Protein AF-A0A7C4MT94-F1 (afdb_monomer)

Radius of gyration: 22.85 Å; Cα contacts (8 Å, |Δi|>4): 637; chains: 1; bounding box: 61×36×66 Å

Structure (mmCIF, N/CA/C/O backbone):
data_AF-A0A7C4MT94-F1
#
_entry.id   AF-A0A7C4MT94-F1
#
loop_
_atom_site.group_PDB
_atom_site.id
_atom_site.type_symbol
_atom_site.label_atom_id
_atom_site.label_alt_id
_atom_site.label_comp_id
_atom_site.label_asym_id
_atom_site.label_entity_id
_atom_site.label_seq_id
_atom_site.pdbx_PDB_ins_code
_atom_site.Cartn_x
_atom_site.Cartn_y
_atom_site.Cartn_z
_atom_site.occupancy
_atom_site.B_iso_or_equiv
_atom_site.auth_seq_id
_atom_site.auth_comp_id
_atom_site.auth_asym_id
_atom_site.auth_atom_id
_atom_site.pdbx_PDB_model_num
ATOM 1 N N . LYS A 1 1 ? -36.030 16.608 17.932 1.00 59.50 1 LYS A N 1
ATOM 2 C CA . LYS A 1 1 ? -35.593 15.644 18.973 1.00 59.50 1 LYS A CA 1
ATOM 3 C C . LYS A 1 1 ? -34.064 15.604 18.933 1.00 59.50 1 LYS A C 1
ATOM 5 O O . LYS A 1 1 ? -33.540 15.535 17.828 1.00 59.50 1 LYS A O 1
ATOM 10 N N . GLY A 1 2 ? -33.365 15.777 20.059 1.00 71.31 2 GLY A N 1
ATOM 11 C CA . GLY A 1 2 ? -31.894 15.691 20.096 1.00 71.31 2 GLY A CA 1
ATOM 12 C C . GLY A 1 2 ? -31.413 14.250 19.897 1.00 71.31 2 GLY A C 1
ATOM 13 O O . GLY A 1 2 ? -32.206 13.328 20.085 1.00 71.31 2 GLY A O 1
ATOM 14 N N . ARG A 1 3 ? -30.151 14.053 19.494 1.00 80.62 3 ARG A N 1
ATOM 15 C CA . ARG A 1 3 ? -29.555 12.708 19.437 1.00 80.62 3 ARG A CA 1
ATOM 16 C C . ARG A 1 3 ? -29.404 12.143 20.850 1.00 80.62 3 ARG A C 1
ATOM 18 O O . ARG A 1 3 ? -29.025 12.875 21.761 1.00 80.62 3 ARG A O 1
ATOM 25 N N . GLU A 1 4 ? -29.705 10.859 21.012 1.00 88.19 4 GLU A N 1
ATOM 26 C CA . GLU A 1 4 ? -29.594 10.149 22.297 1.00 88.19 4 GLU A CA 1
ATOM 27 C C . GLU A 1 4 ? -28.150 9.728 22.606 1.00 88.19 4 GLU A C 1
ATOM 29 O O . GLU A 1 4 ? -27.786 9.529 23.768 1.00 88.19 4 GLU A O 1
ATOM 34 N N . ASP A 1 5 ? -27.317 9.663 21.569 1.00 93.06 5 ASP A N 1
ATOM 35 C CA . ASP A 1 5 ? -25.905 9.333 21.644 1.00 93.06 5 ASP A CA 1
ATOM 36 C C . ASP A 1 5 ? -25.054 10.214 20.709 1.00 93.06 5 ASP A C 1
ATOM 38 O O . ASP A 1 5 ? -25.553 10.908 19.813 1.00 93.06 5 ASP A O 1
ATOM 42 N N . LEU A 1 6 ? -23.749 10.239 20.972 1.00 93.44 6 LEU A N 1
ATOM 43 C CA . LEU A 1 6 ? -22.774 11.031 20.232 1.00 93.44 6 LEU A CA 1
ATOM 44 C C . LEU A 1 6 ? -21.472 10.248 20.065 1.00 93.44 6 LEU A C 1
ATOM 46 O O . LEU A 1 6 ? -20.876 9.831 21.056 1.00 93.44 6 LEU A O 1
ATOM 50 N N . ILE A 1 7 ? -21.004 10.125 18.823 1.00 94.62 7 ILE A N 1
ATOM 51 C CA . ILE A 1 7 ? -19.663 9.623 18.502 1.00 94.62 7 ILE A CA 1
ATOM 52 C C . ILE A 1 7 ? -18.662 10.781 18.533 1.00 94.62 7 ILE A C 1
ATOM 54 O O . ILE A 1 7 ? -18.916 11.841 17.958 1.00 94.62 7 ILE A O 1
ATOM 58 N N . LEU A 1 8 ? -17.518 10.560 19.172 1.00 93.50 8 LEU A N 1
ATOM 59 C CA . LEU A 1 8 ? -16.376 11.468 19.222 1.00 93.50 8 LEU A CA 1
ATOM 60 C C . LEU A 1 8 ? -15.114 10.721 18.780 1.00 93.50 8 LEU A C 1
ATOM 62 O O . LEU A 1 8 ? -15.073 9.491 18.810 1.00 93.50 8 LEU A O 1
ATOM 66 N N . HIS A 1 9 ? -14.068 11.455 18.410 1.00 92.44 9 HIS A N 1
ATOM 67 C CA . HIS A 1 9 ? -12.745 10.872 18.215 1.00 92.44 9 HIS A CA 1
ATOM 68 C C . HIS A 1 9 ? -11.641 11.820 18.693 1.00 92.44 9 HIS A C 1
ATOM 70 O O . HIS A 1 9 ? -11.812 13.041 18.687 1.00 92.44 9 HIS A O 1
ATOM 76 N N . SER A 1 10 ? -10.505 11.258 19.108 1.00 90.50 10 SER A N 1
ATOM 77 C CA . SER A 1 10 ? -9.298 12.026 19.429 1.00 90.50 10 SER A CA 1
ATOM 78 C C . SER A 1 10 ? -8.565 12.488 18.159 1.00 90.50 10 SER A C 1
ATOM 80 O O . SER A 1 10 ? -8.934 12.124 17.036 1.00 90.50 10 SER A O 1
ATOM 82 N N . ALA A 1 11 ? -7.493 13.269 18.329 1.00 86.00 11 ALA A N 1
ATOM 83 C CA . ALA A 1 11 ? -6.576 13.616 17.240 1.00 86.00 11 ALA A CA 1
ATOM 84 C C . ALA A 1 11 ? -5.872 12.379 16.644 1.00 86.00 11 ALA A C 1
ATOM 86 O O . ALA A 1 11 ? -5.613 12.342 15.445 1.00 86.00 11 ALA A O 1
ATOM 87 N N . ASP A 1 12 ? -5.647 11.346 17.461 1.00 88.00 12 ASP A N 1
ATOM 88 C CA . ASP A 1 12 ? -5.097 10.052 17.034 1.00 88.00 12 ASP A CA 1
ATOM 89 C C . ASP A 1 12 ? -6.163 9.131 16.418 1.00 88.00 12 ASP A C 1
ATOM 91 O O . ASP A 1 12 ? -5.883 7.980 16.090 1.00 88.00 12 ASP A O 1
ATOM 95 N N . GLY A 1 13 ? -7.403 9.612 16.278 1.00 88.81 13 GLY A N 1
ATOM 96 C CA . GLY A 1 13 ? -8.519 8.861 15.711 1.00 88.81 13 GLY A CA 1
ATOM 97 C C . GLY A 1 13 ? -9.095 7.781 16.630 1.00 88.81 13 GLY A C 1
ATOM 98 O O . GLY A 1 13 ? -9.861 6.945 16.160 1.00 88.81 13 GLY A O 1
ATOM 99 N N . THR A 1 14 ? -8.772 7.800 17.926 1.00 92.12 14 THR A N 1
ATOM 100 C CA . THR A 1 14 ? -9.392 6.909 18.917 1.00 92.12 14 THR A CA 1
ATOM 101 C C . THR A 1 14 ? -10.854 7.285 19.103 1.00 92.12 14 THR A C 1
ATOM 103 O O . THR A 1 14 ? -11.143 8.419 19.490 1.00 92.12 14 THR A O 1
ATOM 106 N N . PHE A 1 15 ? -11.773 6.349 18.864 1.00 94.62 15 PHE A N 1
ATOM 107 C CA . PHE A 1 15 ? -13.204 6.599 19.014 1.00 94.62 15 PHE A CA 1
ATOM 108 C C . PHE A 1 15 ? -13.658 6.609 20.477 1.00 94.62 15 PHE A C 1
ATOM 110 O O . PHE A 1 15 ? -13.145 5.888 21.336 1.00 94.62 15 PHE A O 1
ATOM 117 N N . ALA A 1 16 ? -14.680 7.418 20.733 1.00 95.69 16 ALA A N 1
ATOM 118 C CA . ALA A 1 16 ? -15.450 7.419 21.961 1.00 95.69 16 ALA A CA 1
ATOM 119 C C . ALA A 1 16 ? -16.942 7.567 21.645 1.00 95.69 16 ALA A C 1
ATOM 121 O O . ALA A 1 16 ? -17.321 8.141 20.622 1.00 95.69 16 ALA A O 1
ATOM 122 N N . ILE A 1 17 ? -17.792 7.084 22.542 1.00 97.06 17 ILE A N 1
ATOM 123 C CA . ILE A 1 17 ? -19.242 7.235 22.454 1.00 97.06 17 ILE A CA 1
ATOM 124 C C . ILE A 1 17 ? -19.795 7.766 23.768 1.00 97.06 17 ILE A C 1
ATOM 126 O O . ILE A 1 17 ? -19.402 7.334 24.853 1.00 97.06 17 ILE A O 1
ATOM 130 N N . ARG A 1 18 ? -20.726 8.711 23.665 1.00 96.12 18 ARG A N 1
ATOM 131 C CA . ARG A 1 18 ? -21.499 9.226 24.790 1.00 96.12 18 ARG A CA 1
ATOM 132 C C . ARG A 1 18 ? -22.953 8.806 24.648 1.00 96.12 18 ARG A C 1
ATOM 134 O O . ARG A 1 18 ? -23.524 9.007 23.583 1.00 96.12 18 ARG A O 1
ATOM 141 N N . LYS A 1 19 ? -23.557 8.310 25.729 1.00 96.25 19 LYS A N 1
ATOM 142 C CA . LYS A 1 19 ? -25.000 8.049 25.842 1.00 96.25 19 LYS A CA 1
ATOM 143 C C . LYS A 1 19 ? -25.446 8.348 27.272 1.00 96.25 19 LYS A C 1
ATOM 145 O O . LYS A 1 19 ? -24.926 7.775 28.227 1.00 96.25 19 LYS A O 1
ATOM 150 N N . GLY A 1 20 ? -26.387 9.277 27.432 1.00 94.19 20 GLY A N 1
ATOM 151 C CA . GLY A 1 20 ? -26.787 9.756 28.759 1.00 94.19 20 GLY A CA 1
ATOM 152 C C . GLY A 1 20 ? -25.601 10.354 29.547 1.00 94.19 20 GLY A C 1
ATOM 153 O O . GLY A 1 20 ? -24.887 11.208 28.999 1.00 94.19 20 GLY A O 1
ATOM 154 N N . PRO A 1 21 ? -25.380 9.952 30.818 1.00 96.38 21 PRO A N 1
ATOM 155 C CA . PRO A 1 21 ? -24.275 10.459 31.629 1.00 96.38 21 PRO A CA 1
ATOM 156 C C . PRO A 1 21 ? -22.934 9.783 31.314 1.00 96.38 21 PRO A C 1
ATOM 158 O O . PRO A 1 21 ? -21.906 10.232 31.810 1.00 96.38 21 PRO A O 1
ATOM 161 N N . TRP A 1 22 ? -22.922 8.727 30.503 1.00 98.06 22 TRP A N 1
ATOM 162 C CA . TRP A 1 22 ? -21.741 7.905 30.280 1.00 98.06 22 TRP A CA 1
ATOM 163 C C . TRP A 1 22 ? -20.973 8.326 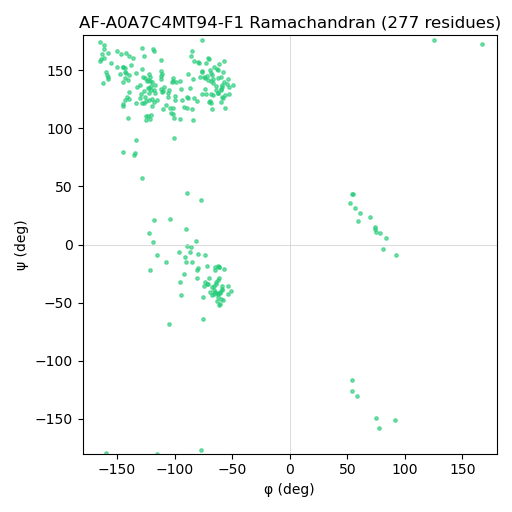29.036 1.00 98.06 22 TRP A C 1
ATOM 165 O O . TRP A 1 22 ? -21.570 8.616 27.995 1.00 98.06 22 TRP A O 1
ATOM 175 N N . LYS A 1 23 ? -19.644 8.295 29.134 1.00 97.56 23 LYS A N 1
ATOM 176 C CA . LYS A 1 23 ? -18.721 8.375 28.003 1.00 97.56 23 LYS A CA 1
ATOM 177 C C . LYS A 1 23 ? -17.765 7.197 28.067 1.00 97.56 23 LYS A C 1
ATOM 179 O O . LYS A 1 23 ? -17.041 7.048 29.047 1.00 97.56 23 LYS A O 1
ATOM 184 N N . TRP A 1 24 ? -17.745 6.400 27.010 1.00 97.88 24 TRP A N 1
ATOM 185 C CA . TRP A 1 24 ? -16.794 5.311 26.846 1.00 97.88 24 TRP A CA 1
ATOM 186 C C . TRP A 1 24 ? -15.796 5.647 25.745 1.00 97.88 24 TRP A C 1
ATOM 188 O O . TRP A 1 24 ? -16.189 6.080 24.663 1.00 97.88 24 TRP A O 1
ATOM 198 N N . ILE A 1 25 ? -14.513 5.459 26.033 1.00 96.25 25 ILE A N 1
ATOM 199 C CA . ILE A 1 25 ? -13.401 5.586 25.091 1.00 96.25 25 ILE A CA 1
ATOM 200 C C . ILE A 1 25 ? -12.939 4.171 24.761 1.00 96.25 25 ILE A C 1
ATOM 202 O O . ILE A 1 25 ? -12.640 3.398 25.667 1.00 96.25 25 ILE A O 1
ATOM 206 N N . GLU A 1 26 ? -12.860 3.837 23.476 1.00 95.31 26 GLU A N 1
ATOM 207 C CA . GLU A 1 26 ? -12.477 2.494 23.028 1.00 95.31 26 GLU A CA 1
ATOM 208 C C . GLU A 1 26 ? -10.992 2.198 23.275 1.00 95.31 26 GLU A C 1
ATOM 210 O O . GLU A 1 26 ? -10.614 1.063 23.557 1.00 95.31 26 GLU A O 1
ATOM 215 N N . GLY A 1 27 ? -10.139 3.221 23.173 1.00 92.38 27 GLY A N 1
ATOM 216 C CA . GLY A 1 27 ? -8.698 3.087 23.385 1.00 92.38 27 GLY A CA 1
ATOM 217 C C . GLY A 1 27 ? -7.929 2.485 22.210 1.00 92.38 27 GLY A C 1
ATOM 218 O O . GLY A 1 27 ? -6.749 2.182 22.352 1.00 92.38 27 GLY A O 1
ATOM 219 N N . VAL A 1 28 ? -8.559 2.317 21.047 1.00 89.38 28 VAL A N 1
ATOM 220 C CA . VAL A 1 28 ? -7.889 1.853 19.827 1.00 89.38 28 VAL A CA 1
ATOM 221 C C . VAL A 1 28 ? -7.591 3.063 18.934 1.00 89.38 28 VAL A C 1
ATOM 223 O O . VAL A 1 28 ? -8.533 3.645 18.395 1.00 89.38 28 VAL A O 1
ATOM 226 N N . PRO A 1 29 ? -6.320 3.481 18.779 1.00 87.75 29 PRO A N 1
ATOM 227 C CA . PRO A 1 29 ? -5.980 4.581 17.882 1.00 87.75 29 PRO A CA 1
ATOM 228 C C . PRO A 1 29 ? -6.131 4.190 16.416 1.00 87.75 29 PRO A C 1
ATOM 230 O O . PRO A 1 29 ? -6.072 3.009 16.063 1.00 87.75 29 PRO A O 1
ATOM 233 N N . ALA A 1 30 ? -6.238 5.197 15.550 1.00 82.56 30 ALA A N 1
ATOM 234 C CA . ALA A 1 30 ? -6.254 4.986 14.116 1.00 82.56 30 ALA A CA 1
ATOM 235 C C . ALA A 1 30 ? -4.954 4.347 13.613 1.00 82.56 30 ALA A C 1
ATOM 237 O O . ALA A 1 30 ? -3.858 4.471 14.174 1.00 82.56 30 ALA A O 1
ATOM 238 N N . ASP A 1 31 ? -5.083 3.676 12.480 1.00 71.56 31 ASP A N 1
ATOM 239 C CA . ASP A 1 31 ? -3.947 3.137 11.762 1.00 71.56 31 ASP A CA 1
ATOM 240 C C . ASP A 1 31 ? -3.047 4.249 11.212 1.00 71.56 31 ASP A C 1
ATOM 242 O O . ASP A 1 31 ? -3.514 5.281 10.735 1.00 71.56 31 ASP A O 1
ATOM 246 N N . GLY A 1 32 ? -1.733 4.021 11.242 1.00 69.12 32 GLY A N 1
ATOM 247 C CA . GLY A 1 32 ? -0.754 4.963 10.694 1.00 69.12 32 GLY A CA 1
ATOM 248 C C . GLY A 1 32 ? -0.343 6.109 11.623 1.00 69.12 32 GLY A C 1
ATOM 249 O O . GLY A 1 32 ? 0.446 6.951 11.193 1.00 69.12 32 GLY A O 1
ATOM 250 N N . ILE A 1 33 ? -0.792 6.136 12.886 1.00 79.50 33 ILE A N 1
ATOM 251 C CA . ILE A 1 33 ? -0.194 7.034 13.887 1.00 79.50 33 ILE A CA 1
ATOM 252 C C . ILE A 1 33 ? 1.301 6.730 14.064 1.00 79.50 33 ILE A C 1
ATOM 254 O O . ILE A 1 33 ? 1.736 5.575 13.991 1.00 79.50 33 ILE A O 1
ATOM 258 N N . SER A 1 34 ? 2.105 7.769 14.298 1.00 74.19 34 SER A N 1
ATOM 259 C CA . SER A 1 34 ? 3.552 7.610 14.462 1.00 74.19 34 SER A CA 1
ATOM 260 C C . SER A 1 34 ? 3.889 6.803 15.723 1.00 74.19 34 SER A C 1
ATOM 262 O O . SER A 1 34 ? 3.151 6.820 16.710 1.00 74.19 34 SER A O 1
ATOM 264 N N . ALA A 1 35 ? 5.037 6.119 15.727 1.00 75.62 35 ALA A N 1
ATOM 265 C CA . ALA A 1 35 ? 5.502 5.388 16.910 1.00 75.62 35 ALA A CA 1
ATOM 266 C C . ALA A 1 35 ? 5.680 6.315 18.130 1.00 75.62 35 ALA A C 1
ATOM 268 O O . ALA A 1 35 ? 5.365 5.930 19.256 1.00 75.62 35 ALA A O 1
ATOM 269 N N . ALA A 1 36 ? 6.124 7.556 17.896 1.00 78.88 36 ALA A N 1
ATOM 270 C CA . ALA A 1 36 ? 6.246 8.577 18.931 1.00 78.88 36 ALA A CA 1
ATOM 271 C C . ALA A 1 36 ? 4.882 8.940 19.538 1.00 78.88 36 ALA A C 1
ATOM 273 O O . ALA A 1 36 ? 4.749 8.898 20.759 1.00 78.88 36 ALA A O 1
ATOM 274 N N . ALA A 1 37 ? 3.866 9.201 18.703 1.00 80.94 37 ALA A N 1
ATOM 275 C CA . ALA A 1 37 ? 2.504 9.497 19.158 1.00 80.94 37 ALA A CA 1
ATOM 276 C C . ALA A 1 37 ? 1.888 8.310 19.916 1.00 80.94 37 ALA A C 1
ATOM 278 O O . ALA A 1 37 ? 1.325 8.464 20.999 1.00 80.94 37 ALA A O 1
ATOM 279 N N . ARG A 1 38 ? 2.081 7.087 19.402 1.00 82.50 38 ARG A N 1
ATOM 280 C CA . ARG A 1 38 ? 1.597 5.862 20.055 1.00 82.50 38 ARG A CA 1
ATOM 281 C C . ARG A 1 38 ? 2.168 5.698 21.466 1.00 82.50 38 ARG A C 1
ATOM 283 O O . ARG A 1 38 ? 1.452 5.268 22.369 1.00 82.50 38 ARG A O 1
ATOM 290 N N . LYS A 1 39 ? 3.443 6.060 21.652 1.00 83.75 39 LYS A N 1
ATOM 291 C CA . LYS A 1 39 ? 4.134 6.016 22.944 1.00 83.75 39 LYS A CA 1
ATOM 292 C C . LYS A 1 39 ? 3.713 7.160 23.871 1.00 83.75 39 LYS A C 1
ATOM 294 O O . LYS A 1 39 ? 3.462 6.897 25.045 1.00 83.75 39 LYS A O 1
ATOM 299 N N . SER A 1 40 ? 3.631 8.398 23.372 1.00 86.56 40 SER A N 1
ATOM 300 C CA . SER A 1 40 ? 3.281 9.573 24.186 1.00 86.56 40 SER A CA 1
ATOM 301 C C . SER A 1 40 ? 1.849 9.514 24.708 1.00 86.56 40 SER A C 1
ATOM 303 O O . SER A 1 40 ? 1.597 9.910 25.843 1.00 86.56 40 SER A O 1
ATOM 305 N N . HIS A 1 41 ? 0.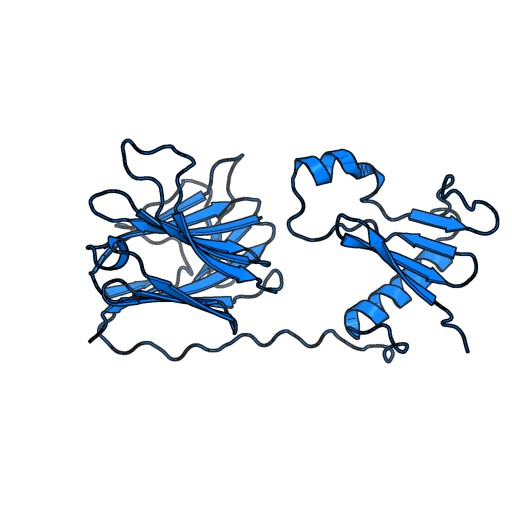921 8.977 23.915 1.00 84.38 41 HIS A N 1
ATOM 306 C CA . HIS A 1 41 ? -0.496 8.878 24.270 1.00 84.38 41 HIS A CA 1
ATOM 307 C C . HIS A 1 41 ? -0.907 7.459 24.687 1.00 84.38 41 HIS A C 1
ATOM 309 O O . HIS A 1 41 ? -2.084 7.119 24.665 1.00 84.38 41 HIS A O 1
ATOM 315 N N . SER A 1 42 ? 0.042 6.621 25.118 1.00 82.56 42 SER A N 1
ATOM 316 C CA . SER A 1 42 ? -0.219 5.228 25.521 1.00 82.56 42 SER A CA 1
ATOM 317 C C . SER A 1 42 ? -1.313 5.096 26.587 1.00 82.56 42 SER A C 1
ATOM 319 O O . SER A 1 42 ? -2.138 4.191 26.514 1.00 82.56 42 SER A O 1
ATOM 321 N N . ASN A 1 43 ? -1.391 6.046 27.524 1.00 82.00 43 ASN A N 1
ATOM 322 C CA . ASN A 1 43 ? -2.443 6.095 28.542 1.00 82.00 43 ASN A CA 1
ATOM 323 C C . ASN A 1 43 ? -3.852 6.338 27.976 1.00 82.00 43 ASN A C 1
ATOM 325 O O . ASN A 1 43 ? -4.830 6.007 28.636 1.00 82.00 43 ASN A O 1
ATOM 329 N N . GLN A 1 44 ? -3.959 6.908 26.776 1.00 78.81 44 GLN A N 1
ATOM 330 C CA . GLN A 1 44 ? -5.222 7.123 26.065 1.00 78.81 44 GLN A CA 1
ATOM 331 C C . GLN A 1 44 ? -5.575 5.933 25.159 1.00 78.81 44 GLN A C 1
ATOM 333 O O . GLN A 1 44 ? -6.722 5.794 24.740 1.00 78.81 44 GLN A O 1
ATOM 338 N N . HIS A 1 45 ? -4.614 5.044 24.887 1.00 88.06 45 HIS A N 1
ATOM 339 C CA . HIS A 1 45 ? -4.780 3.843 24.067 1.00 88.06 45 HIS A CA 1
ATOM 340 C C . HIS A 1 45 ? -5.216 2.624 24.895 1.00 88.06 45 HIS A C 1
ATOM 342 O O . HIS A 1 45 ? -4.673 1.527 24.756 1.00 88.06 45 HIS A O 1
ATOM 348 N N . ARG A 1 46 ? -6.184 2.829 25.793 1.00 91.38 46 ARG A N 1
ATOM 349 C CA . ARG A 1 46 ? -6.845 1.766 26.558 1.00 91.38 46 ARG A CA 1
ATOM 350 C C . ARG A 1 46 ? -8.334 2.082 26.749 1.00 91.38 46 ARG A C 1
ATOM 352 O O . ARG A 1 46 ? -8.671 3.270 26.827 1.00 91.38 46 ARG A O 1
ATOM 359 N N . PRO A 1 47 ? -9.206 1.061 26.826 1.00 94.00 47 PRO A N 1
ATOM 360 C CA . PRO A 1 47 ? -10.623 1.268 27.094 1.00 94.00 47 PRO A CA 1
ATOM 361 C C . PRO A 1 47 ? -10.835 1.967 28.438 1.00 94.00 47 PRO A C 1
ATOM 363 O O . PRO A 1 47 ? -10.226 1.557 29.422 1.00 94.00 47 PRO A O 1
ATOM 366 N N . GLN A 1 48 ? -11.673 3.006 28.477 1.00 96.06 48 GLN A N 1
ATOM 367 C CA . GLN A 1 48 ? -11.950 3.810 29.681 1.00 96.06 48 GLN A CA 1
ATOM 368 C C . GLN A 1 48 ? -13.426 4.216 29.716 1.00 96.06 48 GLN A C 1
ATOM 370 O O . GLN A 1 48 ? -14.006 4.513 28.668 1.00 96.06 48 GLN A O 1
ATOM 375 N N . LEU A 1 49 ? -14.040 4.251 30.900 1.00 97.88 49 LEU A N 1
ATOM 376 C CA . LEU A 1 49 ? -15.433 4.669 31.090 1.00 97.88 49 LEU A CA 1
ATOM 377 C C . LEU A 1 49 ? -15.524 5.778 32.140 1.00 97.88 49 LEU A C 1
ATOM 379 O O . LEU A 1 49 ? -15.010 5.625 33.242 1.00 97.88 49 LEU A O 1
ATOM 383 N N . TYR A 1 50 ? -16.250 6.852 31.825 1.00 97.88 50 TYR A N 1
ATOM 384 C CA . TYR A 1 50 ? -16.467 7.988 32.723 1.00 97.88 50 TYR A CA 1
ATOM 385 C C . TYR A 1 50 ? -17.952 8.317 32.877 1.00 97.88 50 TYR A C 1
ATOM 387 O O . TYR A 1 50 ? -18.719 8.263 31.908 1.00 97.88 50 TYR A O 1
ATOM 395 N N . HIS A 1 51 ? -18.345 8.730 34.084 1.00 97.94 51 HIS A N 1
ATOM 396 C CA . HIS A 1 51 ? -19.682 9.245 34.379 1.00 97.94 51 HIS A CA 1
ATOM 397 C C . HIS A 1 51 ? -19.668 10.781 34.428 1.00 97.94 51 HIS A C 1
ATOM 399 O O . HIS A 1 51 ? -19.470 11.387 35.480 1.00 97.94 51 HIS A O 1
ATOM 405 N N . LEU A 1 52 ? -19.944 11.430 33.300 1.00 96.25 52 LEU A N 1
ATOM 406 C CA . LEU A 1 52 ? -19.761 12.870 33.079 1.00 96.25 52 LEU A CA 1
ATOM 407 C C . LEU A 1 52 ? -20.600 13.790 33.979 1.00 96.25 52 LEU A C 1
ATOM 409 O O . LEU A 1 52 ? -20.299 14.972 34.086 1.00 96.25 52 LEU A O 1
ATOM 413 N N . GLN A 1 53 ? -21.665 13.291 34.610 1.00 95.06 53 GLN A N 1
ATOM 414 C CA . GLN A 1 53 ? -22.435 14.088 35.577 1.00 95.06 53 GLN A CA 1
ATOM 415 C C . GLN A 1 53 ? -21.776 14.126 36.966 1.00 95.06 53 GLN A C 1
ATOM 417 O O . GLN A 1 53 ? -21.965 15.088 37.702 1.00 95.06 53 GLN A O 1
ATOM 422 N N . GLN A 1 54 ? -21.025 13.081 37.325 1.00 95.38 54 GLN A N 1
ATOM 423 C CA . GLN A 1 54 ? -20.315 12.983 38.608 1.00 95.38 54 GLN A CA 1
ATOM 424 C C . GLN A 1 54 ? -18.862 13.444 38.463 1.00 95.38 54 GLN A C 1
ATOM 426 O O . GLN A 1 54 ? -18.300 14.025 39.384 1.00 95.38 54 GLN A O 1
ATOM 431 N N . ASP A 1 55 ? -18.285 13.217 37.285 1.00 96.12 55 ASP A N 1
ATOM 432 C CA . ASP A 1 55 ? -16.915 13.551 36.928 1.00 96.12 55 ASP A CA 1
ATOM 433 C C . ASP A 1 55 ? -16.873 14.190 35.526 1.00 96.12 55 ASP A C 1
ATOM 435 O O . ASP A 1 55 ? -16.522 13.534 34.540 1.00 96.12 55 ASP A O 1
ATOM 439 N N . PRO A 1 56 ? -17.255 15.479 35.398 1.00 94.44 56 PRO A N 1
ATOM 440 C CA . PRO A 1 56 ? -17.192 16.194 34.122 1.00 94.44 56 PRO A CA 1
ATOM 441 C C . PRO A 1 56 ? -15.773 16.306 33.547 1.00 94.44 56 PRO A C 1
ATOM 443 O O . PRO A 1 56 ? -15.624 16.592 32.362 1.00 94.44 56 PRO A O 1
ATOM 446 N N . GLY A 1 57 ? -14.747 16.131 34.389 1.00 94.94 57 GLY A N 1
ATOM 447 C CA . GLY A 1 57 ? -13.336 16.237 34.021 1.00 94.94 57 GLY A CA 1
ATOM 448 C C . GLY A 1 57 ? -12.698 14.934 33.537 1.00 94.94 57 GLY A C 1
ATOM 449 O O . GLY A 1 57 ? -11.519 14.969 33.198 1.00 94.94 57 GLY A O 1
ATOM 450 N N . GLU A 1 58 ? -13.435 13.817 33.498 1.00 95.25 58 GLU A N 1
ATOM 451 C CA . GLU A 1 58 ? -12.925 12.508 33.048 1.00 95.25 58 GLU A CA 1
ATOM 452 C C . GLU A 1 58 ? -11.661 12.069 33.822 1.00 95.25 58 GLU A C 1
ATOM 454 O O . GLU A 1 58 ? -10.670 11.604 33.260 1.00 95.25 58 GLU A O 1
ATOM 459 N N . THR A 1 59 ? -11.679 12.258 35.142 1.00 94.69 59 THR A N 1
ATOM 460 C CA . THR A 1 59 ? -10.553 11.999 36.048 1.00 94.69 59 THR A CA 1
ATOM 461 C C . THR A 1 59 ? -10.545 10.589 36.639 1.00 94.69 59 THR A C 1
ATOM 463 O O . THR A 1 59 ? -9.473 10.084 36.981 1.00 94.69 59 THR A O 1
ATOM 466 N N . LYS A 1 60 ? -11.706 9.931 36.747 1.00 95.62 60 LYS A N 1
ATOM 467 C CA . LYS A 1 60 ? -11.854 8.601 37.350 1.00 95.62 60 LYS A CA 1
ATOM 468 C C . LYS A 1 60 ? -12.441 7.602 36.354 1.00 95.62 60 LYS A C 1
ATOM 470 O O . LYS A 1 60 ? -13.633 7.636 36.063 1.00 95.62 60 LYS A O 1
ATOM 475 N N . ASP A 1 61 ? -11.603 6.681 35.885 1.00 96.38 61 ASP A N 1
ATOM 476 C CA . ASP A 1 61 ? -12.057 5.528 35.103 1.00 96.38 61 ASP A CA 1
ATOM 477 C C . ASP A 1 61 ? -12.844 4.570 36.006 1.00 96.38 61 ASP A C 1
ATOM 479 O O . ASP A 1 61 ? -12.333 4.132 37.036 1.00 96.38 61 ASP A O 1
ATOM 483 N N . VAL A 1 62 ? -14.086 4.283 35.619 1.00 97.38 62 VAL A N 1
ATOM 484 C CA . VAL A 1 62 ? -15.006 3.381 36.330 1.00 97.38 62 VAL A CA 1
ATOM 485 C C . VAL A 1 62 ? -15.401 2.159 35.489 1.00 97.38 62 VAL A C 1
ATOM 487 O O . VAL A 1 62 ? -16.453 1.547 35.681 1.00 97.38 62 VAL A O 1
ATOM 490 N N . SER A 1 63 ? -14.585 1.824 34.485 1.00 96.12 63 SER A N 1
ATOM 491 C CA . SER A 1 63 ? -14.844 0.715 33.560 1.00 96.12 63 SER A CA 1
ATOM 492 C C . SER A 1 63 ? -14.862 -0.657 34.237 1.00 96.12 63 SER A C 1
ATOM 494 O O . SER A 1 63 ? -15.615 -1.532 33.807 1.00 96.12 63 SER A O 1
ATOM 496 N N . ALA A 1 64 ? -14.070 -0.846 35.296 1.00 96.25 64 ALA A N 1
ATOM 497 C CA . ALA A 1 64 ? -14.008 -2.099 36.043 1.00 96.25 64 ALA A CA 1
ATOM 498 C C . ALA A 1 64 ? -15.250 -2.313 36.923 1.00 96.25 64 ALA A C 1
ATOM 500 O O . ALA A 1 64 ? -15.676 -3.452 37.110 1.00 96.25 64 ALA A O 1
ATOM 501 N N . GLU A 1 65 ? -15.839 -1.233 37.443 1.00 97.69 65 GLU A N 1
ATOM 502 C CA . GLU A 1 65 ? -17.051 -1.276 38.264 1.00 97.69 65 GLU A CA 1
ATOM 503 C C . GLU A 1 65 ? -18.341 -1.401 37.440 1.00 97.69 65 GLU A C 1
ATOM 505 O O . GLU A 1 65 ? -19.346 -1.863 37.975 1.00 97.69 65 GLU A O 1
ATOM 510 N N . HIS A 1 66 ? -18.315 -1.020 36.157 1.00 97.50 66 HIS A N 1
ATOM 511 C CA . HIS A 1 66 ? -19.488 -1.001 35.271 1.00 97.50 66 HIS A CA 1
ATOM 512 C C . HIS A 1 66 ? -19.260 -1.736 33.932 1.00 97.50 66 HIS A C 1
ATOM 514 O O . HIS A 1 66 ? -19.411 -1.139 32.853 1.00 97.50 66 HIS A O 1
ATOM 520 N N . PRO A 1 67 ? -18.898 -3.034 33.948 1.00 97.00 67 PRO A N 1
ATOM 521 C CA . PRO A 1 67 ? -18.638 -3.803 32.728 1.00 97.00 67 PRO A CA 1
ATOM 522 C C . PRO A 1 67 ? -19.862 -3.909 31.803 1.00 97.00 67 PRO A C 1
ATOM 524 O O . PRO A 1 67 ? -19.713 -3.998 30.583 1.00 97.00 67 PRO A O 1
ATOM 527 N N . GLU A 1 68 ? -21.076 -3.864 32.352 1.00 97.50 68 GLU A N 1
ATOM 528 C CA . GLU A 1 68 ? -22.334 -3.867 31.604 1.00 97.50 68 GLU A CA 1
ATOM 529 C C . GLU A 1 68 ? -22.505 -2.607 30.747 1.00 97.50 68 GLU A C 1
ATOM 531 O O . GLU A 1 68 ? -22.897 -2.700 29.582 1.00 97.50 68 GLU A O 1
ATOM 536 N N . VAL A 1 69 ? -22.132 -1.440 31.284 1.00 97.62 69 VAL A N 1
ATOM 537 C CA . VAL A 1 69 ? -22.187 -0.162 30.562 1.00 97.62 69 VAL A CA 1
ATOM 538 C C . VAL A 1 69 ? -21.132 -0.138 29.460 1.00 97.62 69 VAL A C 1
ATOM 540 O O . VAL A 1 69 ? -21.409 0.294 28.341 1.00 97.62 69 VAL A O 1
ATOM 543 N N . VAL A 1 70 ? -19.931 -0.657 29.742 1.00 97.50 70 VAL A N 1
ATOM 544 C CA . VAL A 1 70 ? -18.879 -0.825 28.728 1.00 97.50 70 VAL A CA 1
ATOM 545 C C . VAL A 1 70 ? -19.376 -1.696 27.575 1.00 97.50 70 VAL A C 1
ATOM 547 O O . VAL A 1 70 ? -19.222 -1.316 26.415 1.00 97.50 70 VAL A O 1
ATOM 550 N N . ALA A 1 71 ? -19.993 -2.843 27.869 1.00 96.12 71 ALA A N 1
ATOM 551 C CA . ALA A 1 71 ? -20.503 -3.753 26.847 1.00 96.12 71 ALA A CA 1
ATOM 552 C C . ALA A 1 71 ? -21.610 -3.111 25.993 1.00 96.12 71 ALA A C 1
ATOM 554 O O . ALA A 1 71 ? -21.602 -3.255 24.768 1.00 96.12 71 ALA A O 1
ATOM 555 N N . GLU A 1 72 ? -22.529 -2.369 26.617 1.00 96.38 72 GLU A N 1
ATOM 556 C CA . GLU A 1 72 ? -23.592 -1.643 25.917 1.00 96.38 72 GLU A CA 1
ATOM 557 C C . GLU A 1 72 ? -23.022 -0.590 24.959 1.00 96.38 72 GLU A C 1
ATOM 559 O O . GLU A 1 72 ? -23.361 -0.570 23.773 1.00 96.38 72 GLU A O 1
ATOM 564 N N . LEU A 1 73 ? -22.138 0.276 25.459 1.00 97.50 73 LEU A N 1
ATOM 565 C CA . LEU A 1 73 ? -21.557 1.366 24.677 1.00 97.50 73 LEU A CA 1
ATOM 566 C C . LEU A 1 73 ? -20.637 0.851 23.574 1.00 97.50 73 LEU A C 1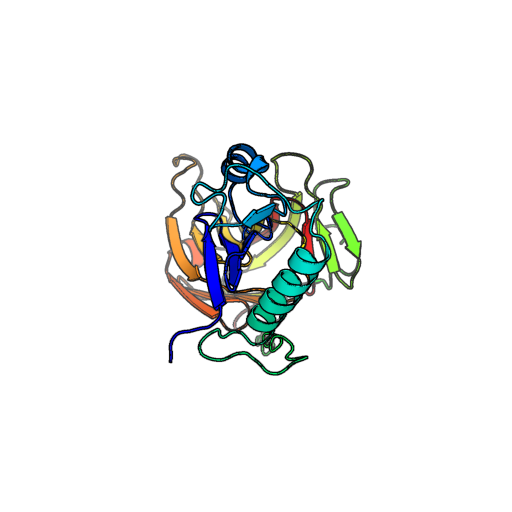
ATOM 568 O O . LEU A 1 73 ? -20.659 1.387 22.466 1.00 97.50 73 LEU A O 1
ATOM 572 N N . ARG A 1 74 ? -19.892 -0.224 23.840 1.00 95.88 74 ARG A N 1
ATOM 573 C CA . ARG A 1 74 ? -19.105 -0.923 22.825 1.00 95.88 74 ARG A CA 1
ATOM 574 C C . ARG A 1 74 ? -19.982 -1.460 21.704 1.00 95.88 74 ARG A C 1
ATOM 576 O O . ARG A 1 74 ? -19.728 -1.149 20.547 1.00 95.88 74 ARG A O 1
ATOM 583 N N . SER A 1 75 ? -21.039 -2.195 22.045 1.00 94.12 75 SER A N 1
ATOM 584 C CA . SER A 1 75 ? -21.987 -2.734 21.062 1.00 94.12 75 SER A CA 1
ATOM 585 C C . SER A 1 75 ? -22.638 -1.624 20.231 1.00 94.12 75 SER A C 1
ATOM 587 O O . SER A 1 75 ? -22.796 -1.746 19.015 1.00 94.12 75 SER A O 1
ATOM 589 N N . LEU A 1 76 ? -22.966 -0.497 20.866 1.00 94.94 76 LEU A N 1
ATOM 590 C CA . LEU A 1 76 ? -23.517 0.664 20.177 1.00 94.94 76 LEU A CA 1
ATOM 591 C C . LEU A 1 76 ? -22.499 1.321 19.229 1.00 94.94 76 LEU A C 1
ATOM 593 O O . LEU A 1 76 ? -22.857 1.655 18.099 1.00 94.94 76 LEU A O 1
ATOM 597 N N . LEU A 1 77 ? -21.239 1.480 19.650 1.00 94.31 77 LEU A N 1
ATOM 598 C CA . LEU A 1 77 ? -20.172 1.997 18.791 1.00 94.31 77 LEU A CA 1
ATOM 599 C C . LEU A 1 77 ? -19.918 1.071 17.596 1.00 94.31 77 LEU A C 1
ATOM 601 O O . LEU A 1 77 ? -19.834 1.555 16.467 1.00 94.31 77 LEU A O 1
ATOM 605 N N . ASP A 1 78 ? -19.851 -0.241 17.827 1.00 91.94 78 ASP A N 1
ATOM 606 C CA . ASP A 1 78 ? -19.673 -1.247 16.775 1.00 91.94 78 ASP A CA 1
ATOM 607 C C . ASP A 1 78 ? -20.833 -1.201 15.773 1.00 91.94 78 ASP A C 1
ATOM 609 O O . ASP A 1 78 ? -20.615 -1.182 14.566 1.00 91.94 78 ASP A O 1
ATOM 613 N N . ARG A 1 79 ? -22.071 -1.023 16.243 1.00 91.38 79 ARG A N 1
ATOM 614 C CA . ARG A 1 79 ? -23.238 -0.840 15.371 1.00 91.38 79 ARG A CA 1
ATOM 615 C C . ARG A 1 79 ? -23.128 0.401 14.479 1.00 91.38 79 ARG A C 1
ATOM 617 O O . ARG A 1 79 ? -23.476 0.336 13.301 1.00 91.38 79 ARG A O 1
ATOM 624 N N . TYR A 1 80 ? -22.642 1.523 15.014 1.00 92.69 80 TYR A N 1
ATOM 625 C CA . TYR A 1 80 ? -22.380 2.732 14.223 1.00 92.69 80 TYR A CA 1
ATOM 626 C C . TYR A 1 80 ? -21.255 2.537 13.207 1.00 92.69 80 TYR A C 1
ATOM 628 O O . TYR A 1 80 ? -21.375 2.960 12.054 1.00 92.69 80 TYR A O 1
ATOM 636 N N . ARG A 1 81 ? -20.179 1.874 13.630 1.00 89.06 81 ARG A N 1
ATOM 637 C CA . ARG A 1 81 ? -19.036 1.518 12.789 1.00 89.06 81 ARG A CA 1
ATOM 638 C C . ARG A 1 81 ? -19.458 0.630 11.624 1.00 89.06 81 ARG A C 1
ATOM 640 O O . ARG A 1 81 ? -19.112 0.933 10.485 1.00 89.06 81 ARG A O 1
ATOM 647 N N . ASP A 1 82 ? -20.258 -0.391 11.897 1.00 87.25 82 ASP A N 1
ATOM 648 C CA . ASP A 1 82 ? -20.718 -1.344 10.895 1.00 87.25 82 ASP A CA 1
ATOM 649 C C . ASP A 1 82 ? -21.751 -0.747 9.938 1.00 87.25 82 ASP A C 1
ATOM 651 O O . ASP A 1 82 ? -21.763 -1.071 8.751 1.00 87.25 82 ASP A O 1
ATOM 655 N N . GLY A 1 83 ? -22.597 0.164 10.424 1.00 87.19 83 GLY A N 1
ATOM 656 C CA . GLY A 1 83 ? -23.516 0.912 9.570 1.00 87.19 83 GLY A CA 1
ATOM 657 C C . GLY A 1 83 ? -22.824 1.939 8.672 1.00 87.19 83 GLY A C 1
ATOM 658 O O . GLY A 1 83 ? -23.325 2.246 7.594 1.00 87.19 83 GLY A O 1
ATOM 659 N N . GLY A 1 84 ? -21.679 2.485 9.094 1.00 87.19 84 GLY A N 1
ATOM 660 C CA . GLY A 1 84 ? -20.938 3.506 8.346 1.00 87.19 84 GLY A CA 1
ATOM 661 C C . GLY A 1 84 ? -21.564 4.908 8.392 1.00 87.19 84 GLY A C 1
ATOM 662 O O . GLY A 1 84 ? -21.150 5.799 7.650 1.00 87.19 84 GLY A O 1
ATOM 663 N N . TYR A 1 85 ? -22.560 5.134 9.252 1.00 86.44 85 TYR A N 1
ATOM 664 C CA . TYR A 1 85 ? -23.213 6.429 9.449 1.00 86.44 85 TYR A CA 1
ATOM 665 C C . TYR A 1 85 ? -23.724 6.580 10.884 1.00 86.44 85 TYR A C 1
ATOM 667 O O . TYR A 1 85 ? -24.071 5.602 11.530 1.00 86.44 85 TYR A O 1
ATOM 675 N N . SER A 1 86 ? -23.817 7.826 11.364 1.00 88.00 86 SER A N 1
ATOM 676 C CA . SER A 1 86 ? -24.341 8.167 12.701 1.00 88.00 86 SER A CA 1
ATOM 677 C C . SER A 1 86 ? -25.539 9.122 12.667 1.00 88.00 86 SER A C 1
ATOM 679 O O . SER A 1 86 ? -25.919 9.692 13.688 1.00 88.00 86 SER A O 1
ATOM 681 N N . ARG A 1 87 ? -26.112 9.376 11.479 1.00 86.44 87 ARG A N 1
ATOM 682 C CA . ARG A 1 87 ? -27.289 10.258 11.329 1.00 86.44 87 ARG A CA 1
ATOM 683 C C . ARG A 1 87 ? -28.526 9.676 12.003 1.00 86.44 87 ARG A C 1
ATOM 685 O O . ARG A 1 87 ? -29.274 10.419 12.630 1.00 86.44 87 ARG A O 1
ATOM 692 N N . GLU A 1 88 ? -28.678 8.369 11.887 1.00 89.12 88 GLU A N 1
ATOM 693 C CA . GLU A 1 88 ? -29.669 7.540 12.555 1.00 89.12 88 GLU A CA 1
ATOM 694 C C . GLU A 1 88 ? -28.965 6.281 13.060 1.00 89.12 88 GLU A C 1
ATOM 696 O O . GLU A 1 88 ? -27.876 5.954 12.582 1.00 89.12 88 GLU A O 1
ATOM 701 N N . LEU A 1 89 ? -29.570 5.593 14.024 1.00 89.19 89 LEU A N 1
ATOM 702 C CA . LEU A 1 89 ? -29.036 4.346 14.553 1.00 89.19 89 LEU A CA 1
ATOM 703 C C . LEU A 1 89 ? -29.103 3.263 13.458 1.00 89.19 89 LEU A C 1
ATOM 705 O O . LEU A 1 89 ? -30.217 2.916 13.053 1.00 89.19 89 LEU A O 1
ATOM 709 N N . PRO A 1 90 ? -27.969 2.706 12.979 1.00 90.06 90 PRO A N 1
ATOM 710 C CA . PRO A 1 90 ? -27.987 1.651 11.961 1.00 90.06 90 PRO A CA 1
ATOM 711 C C . PRO A 1 90 ? -28.812 0.450 12.418 1.00 90.06 90 PRO A C 1
ATOM 713 O O . PRO A 1 90 ? -28.988 0.290 13.617 1.00 90.06 90 PRO A O 1
ATOM 716 N N . PRO A 1 91 ? -29.346 -0.424 11.557 1.00 89.06 91 PRO A N 1
ATOM 717 C CA . PRO A 1 91 ? -30.068 -1.612 12.018 1.00 89.06 91 PRO A CA 1
ATOM 718 C C . PRO A 1 91 ? -29.148 -2.565 12.813 1.00 89.06 91 PRO A C 1
ATOM 720 O O . PRO A 1 91 ? -27.938 -2.590 12.575 1.00 89.06 91 PRO A O 1
ATOM 723 N N . PRO A 1 92 ? -29.677 -3.351 13.772 1.00 85.50 92 PRO A N 1
ATOM 724 C CA . PRO A 1 92 ? -28.883 -4.372 14.452 1.00 85.50 92 PRO A CA 1
ATOM 725 C C . PRO A 1 92 ? -28.333 -5.380 13.436 1.00 85.50 92 PRO A C 1
ATOM 727 O O . PRO A 1 92 ? -29.062 -5.819 12.548 1.00 85.50 92 PRO A O 1
ATOM 730 N N . GLY A 1 93 ? -27.058 -5.751 13.563 1.00 80.44 93 GLY A N 1
ATOM 731 C CA . GLY A 1 93 ? -26.421 -6.707 12.651 1.00 80.44 93 GLY A CA 1
ATOM 732 C C . GLY A 1 93 ? -26.100 -6.156 11.258 1.00 80.44 93 GLY A C 1
ATOM 733 O O . GLY A 1 93 ? -25.780 -6.948 10.368 1.00 80.44 93 GLY A O 1
ATOM 734 N N . ALA A 1 94 ? -26.158 -4.830 11.057 1.00 78.62 94 ALA A N 1
ATOM 735 C CA . ALA A 1 94 ? -25.467 -4.202 9.935 1.00 78.62 94 ALA A CA 1
ATOM 736 C C . ALA A 1 94 ? -24.018 -4.704 9.919 1.00 78.62 94 ALA A C 1
ATOM 738 O O . ALA A 1 94 ? -23.403 -4.845 10.970 1.00 78.62 94 ALA A O 1
ATOM 739 N N . LYS A 1 95 ? -23.496 -5.021 8.738 1.00 74.62 95 LYS A N 1
ATOM 740 C CA . LYS A 1 95 ? -22.076 -5.309 8.544 1.00 74.62 95 LYS A CA 1
ATOM 741 C C . LYS A 1 95 ? -21.505 -4.177 7.704 1.00 74.62 95 LYS A C 1
ATOM 743 O O . LYS A 1 95 ? -22.217 -3.734 6.794 1.00 74.62 95 LYS A O 1
ATOM 748 N N . PRO A 1 96 ? -20.243 -3.767 7.926 1.00 69.88 96 PRO A N 1
ATOM 749 C CA . PRO A 1 96 ? -19.593 -2.849 7.013 1.00 69.88 96 PRO A CA 1
ATOM 750 C C . PRO A 1 96 ? -19.705 -3.431 5.608 1.00 69.88 96 PRO A C 1
ATOM 752 O O . PRO A 1 96 ? -19.390 -4.608 5.394 1.00 69.88 96 PRO A O 1
ATOM 755 N N . ALA A 1 97 ? -20.173 -2.631 4.650 1.00 69.62 97 ALA A N 1
ATOM 756 C CA . ALA A 1 97 ? -20.085 -3.029 3.256 1.00 69.62 97 ALA A CA 1
ATOM 757 C C . ALA A 1 97 ? -18.607 -3.311 2.963 1.00 69.62 97 ALA A C 1
ATOM 759 O O . ALA A 1 97 ? -17.764 -2.423 3.112 1.00 69.62 97 ALA A O 1
ATOM 760 N N . ALA A 1 98 ? -18.287 -4.561 2.616 1.00 72.31 98 ALA A N 1
ATOM 761 C CA . ALA A 1 98 ? -16.925 -4.919 2.259 1.00 72.31 98 ALA A CA 1
ATOM 762 C C . ALA A 1 98 ? -16.494 -4.013 1.108 1.00 72.31 98 ALA A C 1
ATOM 764 O O . ALA A 1 98 ? -17.216 -3.879 0.114 1.00 72.31 98 ALA A O 1
ATOM 765 N N . ARG A 1 99 ? -15.338 -3.362 1.254 1.00 81.38 99 ARG A N 1
ATOM 766 C CA . ARG A 1 99 ? -14.844 -2.488 0.196 1.00 81.38 99 ARG A CA 1
ATOM 767 C C . ARG A 1 99 ? -14.602 -3.336 -1.048 1.00 81.38 99 ARG A C 1
ATOM 769 O O . ARG A 1 99 ? -13.968 -4.390 -0.936 1.00 81.38 99 ARG A O 1
ATOM 776 N N . PRO A 1 100 ? -15.115 -2.919 -2.215 1.00 89.44 100 PRO A N 1
ATOM 777 C CA . PRO A 1 100 ? -14.912 -3.676 -3.431 1.00 89.44 100 PRO A CA 1
ATOM 778 C C . PRO A 1 100 ? -13.416 -3.725 -3.740 1.00 89.44 100 PRO A C 1
ATOM 780 O O . PRO A 1 100 ? -12.725 -2.703 -3.730 1.00 89.44 100 PRO A O 1
ATOM 783 N N . ILE A 1 101 ? -12.929 -4.934 -4.006 1.00 96.00 101 ILE A N 1
ATOM 784 C CA . ILE A 1 101 ? -11.583 -5.154 -4.519 1.00 96.00 101 ILE A CA 1
ATOM 785 C C . ILE A 1 101 ? -11.700 -5.165 -6.039 1.00 96.00 101 ILE A C 1
ATOM 787 O O . ILE A 1 101 ? -12.424 -5.982 -6.610 1.00 96.00 101 ILE A O 1
ATOM 791 N N . ALA A 1 102 ? -11.031 -4.220 -6.691 1.00 95.81 102 ALA A N 1
ATOM 792 C CA . ALA A 1 102 ? -11.028 -4.105 -8.136 1.00 95.81 102 ALA A CA 1
ATOM 793 C C . ALA A 1 102 ? -10.416 -5.359 -8.777 1.00 95.81 102 ALA A C 1
ATOM 795 O O . ALA A 1 102 ? -9.524 -5.996 -8.223 1.00 95.81 102 ALA A O 1
ATOM 796 N N . THR A 1 103 ? -10.865 -5.689 -9.984 1.00 94.81 103 THR A N 1
ATOM 797 C CA . THR A 1 103 ? -10.172 -6.643 -10.857 1.00 94.81 103 THR A CA 1
ATOM 798 C C . THR A 1 103 ? -9.531 -5.847 -11.981 1.00 94.81 103 THR A C 1
ATOM 800 O O . THR A 1 103 ? -10.232 -5.143 -12.707 1.00 94.81 103 THR A O 1
ATOM 803 N N . LEU A 1 104 ? -8.206 -5.920 -12.117 1.00 94.25 104 LEU A N 1
ATOM 804 C CA . LEU A 1 104 ? -7.499 -5.223 -13.191 1.00 94.25 104 LEU A CA 1
ATOM 805 C C . LEU A 1 104 ? -7.425 -6.124 -14.420 1.00 94.25 104 LEU A C 1
ATOM 807 O O . LEU A 1 104 ? -6.949 -7.256 -14.334 1.00 94.25 104 LEU A O 1
ATOM 811 N N . ALA A 1 105 ? -7.873 -5.619 -15.570 1.00 93.25 105 ALA A N 1
ATOM 812 C CA . ALA A 1 105 ? -7.720 -6.332 -16.833 1.00 93.25 105 ALA A CA 1
ATOM 813 C C . ALA A 1 105 ? -6.223 -6.576 -17.112 1.00 93.25 105 ALA A C 1
ATOM 815 O O . ALA A 1 105 ? -5.433 -5.636 -16.949 1.00 93.25 105 ALA A O 1
ATOM 816 N N . PRO A 1 106 ? -5.807 -7.790 -17.519 1.00 91.94 106 PRO A N 1
ATOM 817 C CA . PRO A 1 106 ? -4.415 -8.065 -17.858 1.00 91.94 106 PRO A CA 1
ATOM 818 C C . PRO A 1 106 ? -3.898 -7.084 -18.921 1.00 91.94 106 PRO A C 1
ATOM 820 O O . PRO A 1 106 ? -4.638 -6.773 -19.855 1.00 91.94 106 PRO A O 1
ATOM 823 N N . PRO A 1 107 ? -2.660 -6.579 -18.790 1.00 93.31 107 PRO A N 1
ATOM 824 C CA . PRO A 1 107 ? -2.089 -5.697 -19.795 1.00 93.31 107 PRO A CA 1
ATOM 825 C C . PRO A 1 107 ? -1.815 -6.481 -21.082 1.00 93.31 107 PRO A C 1
ATOM 827 O O . PRO A 1 107 ? -1.531 -7.681 -21.050 1.00 93.31 107 PRO A O 1
ATOM 830 N N . GLU A 1 108 ? -1.889 -5.796 -22.218 1.00 92.19 108 GLU A N 1
ATOM 831 C CA . GLU A 1 108 ? -1.459 -6.368 -23.489 1.00 92.19 108 GLU A CA 1
ATOM 832 C C . GLU A 1 108 ? 0.063 -6.333 -23.618 1.00 92.19 108 GLU A C 1
ATOM 834 O O . GLU A 1 108 ? 0.694 -5.359 -23.222 1.00 92.19 108 GLU A O 1
ATOM 839 N N . GLY A 1 109 ? 0.634 -7.362 -24.246 1.00 94.81 109 GLY A N 1
ATOM 840 C CA . GLY A 1 109 ? 2.055 -7.412 -24.587 1.00 94.81 109 GLY A CA 1
ATOM 841 C C . GLY A 1 109 ? 2.765 -8.652 -24.043 1.00 94.81 109 GLY A C 1
ATOM 842 O O . GLY A 1 109 ? 2.153 -9.485 -23.366 1.00 94.81 109 GLY A O 1
ATOM 843 N N . PRO A 1 110 ? 4.054 -8.828 -24.373 1.00 97.38 110 PRO A N 1
ATOM 844 C CA . PRO A 1 110 ? 4.839 -9.944 -23.872 1.00 97.38 110 PRO A CA 1
ATOM 845 C C . PRO A 1 110 ? 5.173 -9.748 -22.388 1.00 97.38 110 PRO A C 1
ATOM 847 O O . PRO A 1 110 ? 5.681 -8.708 -21.967 1.00 97.38 110 PRO A O 1
ATOM 850 N N . THR A 1 111 ? 4.904 -10.776 -21.584 1.00 97.88 111 THR A N 1
ATOM 851 C CA . THR A 1 111 ? 5.308 -10.829 -20.176 1.00 97.88 111 THR A CA 1
ATOM 852 C C . THR A 1 111 ? 6.771 -11.258 -20.066 1.00 97.88 111 THR A C 1
ATOM 854 O O . THR A 1 111 ? 7.134 -12.331 -20.538 1.00 97.88 111 THR A O 1
ATOM 857 N N . ILE A 1 112 ? 7.595 -10.438 -19.410 1.00 97.94 112 ILE A N 1
ATOM 858 C CA . ILE A 1 112 ? 9.042 -10.670 -19.233 1.00 97.94 112 ILE A CA 1
ATOM 859 C C . ILE A 1 112 ? 9.425 -11.070 -17.802 1.00 97.94 112 ILE A C 1
ATOM 861 O O . ILE A 1 112 ? 10.513 -11.585 -17.568 1.00 97.94 112 ILE A O 1
ATOM 865 N N . LEU A 1 113 ? 8.524 -10.861 -16.841 1.00 98.06 113 LEU A N 1
ATOM 866 C CA . LEU A 1 113 ? 8.648 -11.348 -15.470 1.00 98.06 113 LEU A CA 1
ATOM 867 C C . LEU A 1 113 ? 7.275 -11.827 -15.010 1.00 98.06 113 LEU A C 1
ATOM 869 O O . LEU A 1 113 ? 6.298 -11.095 -15.150 1.00 98.06 113 LEU A O 1
ATOM 873 N N . ALA A 1 114 ? 7.203 -13.024 -14.436 1.00 97.62 114 ALA A N 1
ATOM 874 C CA . ALA A 1 114 ? 6.007 -13.537 -13.780 1.00 97.62 114 ALA A CA 1
ATOM 875 C C . ALA A 1 114 ? 6.413 -14.359 -12.553 1.00 97.62 114 ALA A C 1
ATOM 877 O O . ALA A 1 114 ? 7.192 -15.304 -12.666 1.00 97.62 114 ALA A O 1
ATOM 878 N N . ALA A 1 115 ? 5.891 -14.001 -11.383 1.00 97.88 115 ALA A N 1
ATOM 879 C CA . ALA A 1 115 ? 6.132 -14.715 -10.137 1.00 97.88 115 ALA A CA 1
ATOM 880 C C . ALA A 1 115 ? 4.871 -14.693 -9.266 1.00 97.88 115 ALA A C 1
ATOM 882 O O . ALA A 1 115 ? 4.419 -13.624 -8.854 1.00 97.88 115 ALA A O 1
ATOM 883 N N . SER A 1 116 ? 4.318 -15.869 -8.949 1.00 97.94 116 SER A N 1
ATOM 884 C CA . SER A 1 116 ? 3.178 -15.971 -8.021 1.00 97.94 116 SER A CA 1
ATOM 885 C C . SER A 1 116 ? 3.556 -15.505 -6.615 1.00 97.94 116 SER A C 1
ATOM 887 O O . SER A 1 116 ? 2.749 -14.875 -5.939 1.00 97.94 116 SER A O 1
ATOM 889 N N . LEU A 1 117 ? 4.810 -15.758 -6.215 1.00 98.19 117 LEU A N 1
ATOM 890 C CA . LEU A 1 117 ? 5.330 -15.575 -4.858 1.00 98.19 117 LEU A CA 1
ATOM 891 C C . LEU A 1 117 ? 4.603 -16.431 -3.805 1.00 98.19 117 LEU A C 1
ATOM 893 O O . LEU A 1 117 ? 4.597 -16.103 -2.627 1.00 98.19 117 LEU A O 1
ATOM 897 N N . GLU A 1 118 ? 4.042 -17.573 -4.198 1.00 97.44 118 GLU A N 1
ATOM 898 C CA . GLU A 1 118 ? 3.536 -18.582 -3.250 1.00 97.44 118 GLU A CA 1
ATOM 899 C C . GLU A 1 118 ? 4.659 -19.358 -2.542 1.00 97.44 118 GLU A C 1
ATOM 901 O O . GLU A 1 118 ? 4.420 -20.100 -1.594 1.00 97.44 118 GLU A O 1
ATOM 906 N N . SER A 1 119 ? 5.901 -19.170 -2.982 1.00 96.88 119 SER A N 1
ATOM 907 C CA . SER A 1 119 ? 7.120 -19.649 -2.341 1.00 96.88 119 SER A CA 1
ATOM 908 C C . SER A 1 119 ? 8.217 -18.592 -2.482 1.00 96.88 119 SER A C 1
ATOM 910 O O . SER A 1 119 ? 8.118 -17.685 -3.313 1.00 96.88 119 SER A O 1
ATOM 912 N N . LEU A 1 120 ? 9.294 -18.715 -1.699 1.00 96.00 120 LEU A N 1
ATOM 913 C CA . LEU A 1 120 ? 10.483 -17.885 -1.901 1.00 96.00 120 LEU A CA 1
ATO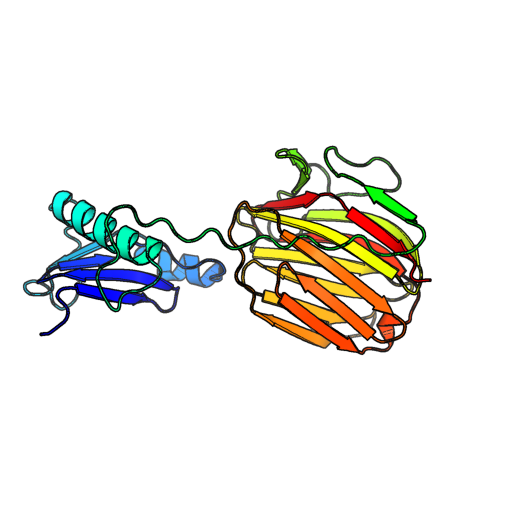M 914 C C . LEU A 1 120 ? 11.032 -18.095 -3.323 1.00 96.00 120 LEU A C 1
ATOM 916 O O . LEU A 1 120 ? 11.255 -19.246 -3.712 1.00 96.00 120 LEU A O 1
ATOM 920 N N . PRO A 1 121 ? 11.248 -17.025 -4.106 1.00 96.50 121 PRO A N 1
ATOM 921 C CA . PRO A 1 121 ? 11.797 -17.163 -5.444 1.00 96.50 121 PRO A CA 1
ATOM 922 C C . PRO A 1 121 ? 13.281 -17.544 -5.386 1.00 96.50 121 PRO A C 1
ATOM 924 O O . PRO A 1 121 ? 14.027 -17.101 -4.512 1.00 96.50 121 PRO A O 1
ATOM 927 N N . GLY A 1 122 ? 13.713 -18.366 -6.341 1.00 95.81 122 GLY A N 1
ATOM 928 C CA . GLY A 1 122 ? 15.123 -18.694 -6.536 1.00 95.81 122 GLY A CA 1
ATOM 929 C C . GLY A 1 122 ? 15.900 -17.575 -7.235 1.00 95.81 122 GLY A C 1
ATOM 930 O O . GLY A 1 122 ? 15.366 -16.517 -7.574 1.00 95.81 122 GLY A O 1
ATOM 931 N N . ARG A 1 123 ? 17.182 -17.831 -7.515 1.00 95.19 123 ARG A N 1
ATOM 932 C CA . ARG A 1 123 ? 18.000 -16.936 -8.349 1.00 95.19 123 ARG A CA 1
ATOM 933 C C . ARG A 1 123 ? 17.295 -16.672 -9.697 1.00 95.19 123 ARG A C 1
ATOM 935 O O . ARG A 1 123 ? 16.689 -17.595 -10.236 1.00 95.19 123 ARG A O 1
ATOM 942 N N . PRO A 1 124 ? 17.378 -15.450 -10.252 1.00 96.88 124 PRO A N 1
ATOM 943 C CA . PRO A 1 124 ? 18.266 -14.355 -9.853 1.00 96.88 124 PRO A CA 1
ATOM 944 C C . PRO A 1 124 ? 17.677 -13.399 -8.799 1.00 96.88 124 PRO A C 1
ATOM 946 O O . PRO A 1 124 ? 18.241 -12.330 -8.571 1.00 96.88 124 PRO A O 1
ATOM 949 N N . TRP A 1 125 ? 16.569 -13.759 -8.146 1.00 98.25 125 TRP A N 1
ATOM 950 C CA . TRP A 1 125 ? 16.012 -12.944 -7.071 1.00 98.25 125 TRP A CA 1
ATOM 951 C C . TRP A 1 125 ? 16.939 -12.935 -5.856 1.00 98.25 125 TRP A C 1
ATOM 953 O O . TRP A 1 125 ? 17.600 -13.929 -5.543 1.00 98.25 125 TRP A O 1
ATOM 963 N N . THR A 1 126 ? 16.968 -11.807 -5.155 1.00 98.38 126 THR A N 1
ATOM 964 C CA . THR A 1 126 ? 17.677 -11.659 -3.881 1.00 98.38 126 THR A CA 1
ATOM 965 C C . THR A 1 126 ? 16.740 -11.083 -2.832 1.00 98.38 126 THR A C 1
ATOM 967 O O . THR A 1 126 ? 15.785 -10.379 -3.154 1.00 98.38 126 THR A O 1
ATOM 970 N N . PHE A 1 127 ? 16.967 -11.409 -1.565 1.00 97.69 127 PHE A N 1
ATOM 971 C CA . PHE A 1 127 ? 16.102 -10.967 -0.476 1.00 97.69 127 PHE A CA 1
ATOM 972 C C . PHE A 1 127 ? 16.849 -10.922 0.854 1.00 97.69 127 PHE A C 1
ATOM 974 O O . PHE A 1 127 ? 17.839 -11.630 1.047 1.00 97.69 127 PHE A O 1
ATOM 981 N N . SER A 1 128 ? 16.358 -10.102 1.784 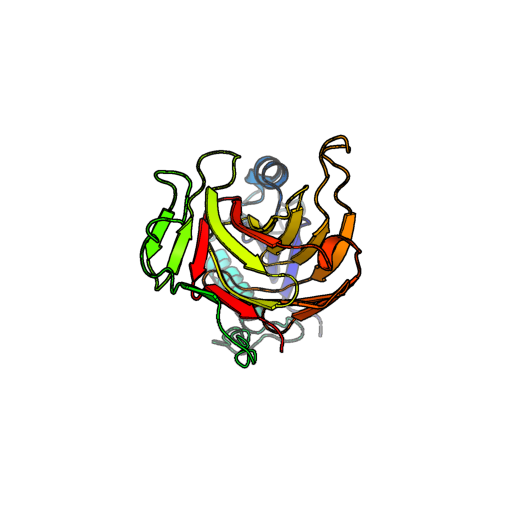1.00 96.19 128 SER A N 1
ATOM 982 C CA . SER A 1 128 ? 16.842 -10.071 3.166 1.00 96.19 128 SER A CA 1
ATOM 983 C C . SER A 1 128 ? 16.651 -11.437 3.837 1.00 96.19 128 SER A C 1
ATOM 985 O O . SER A 1 128 ? 15.534 -11.952 3.908 1.00 96.19 128 SER A O 1
ATOM 987 N N . ALA A 1 129 ? 17.729 -12.037 4.342 1.00 92.56 129 ALA A N 1
ATOM 988 C CA . ALA A 1 129 ? 17.669 -13.350 4.982 1.00 92.56 129 ALA A CA 1
ATOM 989 C C . ALA A 1 129 ? 16.770 -13.332 6.230 1.00 92.56 129 ALA A C 1
ATOM 991 O O . ALA A 1 129 ? 16.771 -12.365 6.988 1.00 92.56 129 ALA A O 1
ATOM 992 N N . ASN A 1 130 ? 16.027 -14.421 6.456 1.00 93.44 130 ASN A N 1
ATOM 993 C CA . ASN A 1 130 ? 15.179 -14.636 7.639 1.00 93.44 130 ASN A CA 1
ATOM 994 C C . ASN A 1 130 ? 14.066 -13.591 7.859 1.00 93.44 130 ASN A C 1
ATOM 996 O O . ASN A 1 130 ? 13.560 -13.457 8.971 1.00 93.44 130 ASN A O 1
ATOM 1000 N N . GLN A 1 131 ? 13.682 -12.852 6.815 1.00 97.44 131 GLN A N 1
ATOM 1001 C CA . GLN A 1 131 ? 12.633 -11.826 6.883 1.00 97.44 131 GLN A CA 1
ATOM 1002 C C . GLN A 1 131 ? 11.444 -12.120 5.967 1.00 97.44 131 GLN A C 1
ATOM 1004 O O . GLN A 1 131 ? 10.527 -11.312 5.902 1.00 97.44 131 GLN A O 1
ATOM 1009 N N . TRP A 1 132 ? 11.443 -13.247 5.254 1.00 98.00 132 TRP A N 1
ATOM 1010 C CA . TRP A 1 132 ? 10.426 -13.575 4.259 1.00 98.00 132 TRP A CA 1
ATOM 1011 C C . TRP A 1 132 ? 9.918 -14.999 4.446 1.00 98.00 132 TRP A C 1
ATOM 1013 O O . TRP A 1 132 ? 10.703 -15.927 4.635 1.00 98.00 132 TRP A O 1
ATOM 1023 N N . SER A 1 133 ? 8.601 -15.171 4.380 1.00 97.75 133 SER A N 1
ATOM 1024 C CA . SER A 1 133 ? 7.942 -16.468 4.534 1.00 97.75 133 SER A CA 1
ATOM 1025 C C . SER A 1 133 ? 6.723 -16.565 3.624 1.00 97.75 133 SER A C 1
ATOM 1027 O O . SER A 1 133 ? 5.986 -15.593 3.453 1.00 97.75 133 SER A O 1
ATOM 1029 N N . ALA A 1 134 ? 6.524 -17.731 3.019 1.00 97.81 134 ALA A N 1
ATOM 1030 C CA . ALA A 1 134 ? 5.361 -17.997 2.187 1.00 97.81 134 ALA A CA 1
ATOM 1031 C C . ALA A 1 134 ? 4.167 -18.403 3.056 1.00 97.81 134 ALA A C 1
ATOM 1033 O O . ALA A 1 134 ? 4.282 -19.316 3.873 1.00 97.81 134 ALA A O 1
ATOM 1034 N N . ARG A 1 135 ? 3.039 -17.707 2.897 1.00 97.12 135 ARG A N 1
ATOM 1035 C CA . ARG A 1 135 ? 1.771 -17.982 3.591 1.00 97.12 135 ARG A CA 1
ATOM 1036 C C . ARG A 1 135 ? 0.616 -17.250 2.912 1.00 97.12 135 ARG A C 1
ATOM 1038 O O . ARG A 1 135 ? 0.828 -16.250 2.233 1.00 97.12 135 ARG A O 1
ATOM 1045 N N . ASP A 1 136 ? -0.610 -17.719 3.119 1.00 94.31 136 ASP A N 1
ATOM 1046 C CA . ASP A 1 136 ? -1.837 -17.044 2.658 1.00 94.31 136 ASP A CA 1
ATOM 1047 C C . ASP A 1 136 ? -1.839 -16.695 1.155 1.00 94.31 136 ASP A C 1
ATOM 1049 O O . ASP A 1 136 ? -2.329 -15.640 0.741 1.00 94.31 136 ASP A O 1
ATOM 1053 N N . GLY A 1 137 ? -1.248 -17.576 0.336 1.00 95.12 137 GLY A N 1
ATOM 1054 C CA . GLY A 1 137 ? -1.154 -17.408 -1.117 1.00 95.12 137 GLY A CA 1
ATOM 1055 C C . GLY A 1 137 ? -0.212 -16.287 -1.570 1.00 95.12 137 GLY A C 1
ATOM 1056 O O . GLY A 1 137 ? -0.404 -15.742 -2.652 1.00 95.12 137 GLY A O 1
ATOM 1057 N N . GLY A 1 138 ? 0.766 -15.900 -0.746 1.00 97.81 138 GLY A N 1
ATOM 1058 C CA . GLY A 1 138 ? 1.772 -14.907 -1.112 1.00 97.81 138 GLY A CA 1
ATOM 1059 C C . GLY A 1 138 ? 3.036 -14.975 -0.262 1.00 97.81 138 GLY A C 1
ATOM 1060 O O . GLY A 1 138 ? 3.161 -15.786 0.663 1.00 97.81 138 GLY A O 1
ATOM 1061 N N . LEU A 1 139 ? 3.976 -14.082 -0.560 1.00 98.56 139 LEU A N 1
ATOM 1062 C CA . LEU A 1 139 ? 5.238 -13.981 0.156 1.00 98.56 139 LEU A CA 1
ATOM 1063 C C . LEU A 1 139 ? 5.190 -12.777 1.087 1.00 98.56 139 LEU A C 1
ATOM 1065 O O . LEU A 1 139 ? 5.052 -11.631 0.655 1.00 98.56 139 LEU A O 1
ATOM 1069 N N . TRP A 1 140 ? 5.302 -13.054 2.379 1.00 98.56 140 TRP A N 1
ATOM 1070 C CA . TRP A 1 140 ? 5.149 -12.075 3.442 1.00 98.56 140 TRP A CA 1
ATOM 1071 C C . TRP A 1 140 ? 6.485 -11.705 4.045 1.00 98.56 140 TRP A C 1
ATOM 1073 O O . TRP A 1 140 ? 7.254 -12.579 4.450 1.00 98.56 140 TRP A O 1
ATOM 1083 N N . ALA A 1 141 ? 6.715 -10.401 4.154 1.00 98.12 141 ALA A N 1
ATOM 1084 C CA . ALA A 1 141 ? 7.853 -9.852 4.858 1.00 98.12 141 ALA A CA 1
ATOM 1085 C C . ALA A 1 141 ? 7.547 -9.647 6.345 1.00 98.12 141 ALA A C 1
ATOM 1087 O O . ALA A 1 141 ? 6.437 -9.251 6.707 1.00 98.12 141 ALA A O 1
ATOM 1088 N N . ALA A 1 142 ? 8.560 -9.826 7.181 1.00 94.38 142 ALA A N 1
ATOM 1089 C CA . ALA A 1 142 ? 8.611 -9.415 8.576 1.00 94.38 142 ALA A CA 1
ATOM 1090 C C . ALA A 1 142 ? 9.969 -8.724 8.817 1.00 94.38 142 ALA A C 1
ATOM 1092 O O . ALA A 1 142 ? 10.964 -9.404 9.091 1.00 94.38 142 ALA A O 1
ATOM 1093 N N . PRO A 1 143 ? 10.056 -7.394 8.622 1.00 94.50 143 PRO A N 1
ATOM 1094 C CA . PRO A 1 143 ? 11.280 -6.637 8.856 1.00 94.50 143 PRO A CA 1
ATOM 1095 C C . PRO A 1 143 ? 11.794 -6.781 10.294 1.00 94.50 143 PRO A C 1
ATOM 1097 O O . PRO A 1 143 ? 11.020 -6.920 11.239 1.00 94.50 143 PRO A O 1
ATOM 1100 N N . GLN A 1 144 ? 13.116 -6.720 10.463 1.00 89.62 144 GLN A N 1
ATOM 1101 C CA . GLN A 1 144 ? 13.769 -6.759 11.772 1.00 89.62 144 GLN A CA 1
ATOM 1102 C C . GLN A 1 144 ? 14.359 -5.380 12.089 1.00 89.62 144 GLN A C 1
ATOM 1104 O O . GLN A 1 144 ? 15.264 -4.910 11.397 1.00 89.62 144 GLN A O 1
ATOM 1109 N N . GLY A 1 145 ? 13.853 -4.735 13.142 1.00 84.62 145 GLY A N 1
ATOM 1110 C CA . GLY A 1 145 ? 14.265 -3.385 13.532 1.00 84.62 145 GLY A CA 1
ATOM 1111 C C . GLY A 1 145 ? 13.692 -2.295 12.621 1.00 84.62 145 GLY A C 1
ATOM 1112 O O . GLY A 1 145 ? 12.589 -2.420 12.096 1.00 84.62 145 GLY A O 1
ATOM 1113 N N . GLU A 1 146 ? 14.432 -1.197 12.458 1.00 81.81 146 GLU A N 1
ATOM 1114 C CA . GLU A 1 146 ? 13.971 -0.023 11.698 1.00 81.81 146 GLU A CA 1
ATOM 1115 C C . GLU A 1 146 ? 14.207 -0.132 10.181 1.00 81.81 146 GLU A C 1
ATOM 1117 O O . GLU A 1 146 ? 13.633 0.629 9.396 1.00 81.81 146 GLU A O 1
ATOM 1122 N N . ALA A 1 147 ? 15.052 -1.073 9.752 1.00 88.81 147 ALA A N 1
ATOM 1123 C CA . ALA A 1 147 ? 15.364 -1.293 8.346 1.00 88.81 147 ALA A CA 1
ATOM 1124 C C . ALA A 1 147 ? 14.226 -2.032 7.626 1.00 88.81 147 ALA A C 1
ATOM 1126 O O . ALA A 1 147 ? 13.530 -2.861 8.207 1.00 88.81 147 ALA A O 1
ATOM 1127 N N . ALA A 1 148 ? 14.061 -1.763 6.330 1.00 95.50 148 ALA A N 1
ATOM 1128 C CA . ALA A 1 148 ? 13.087 -2.485 5.520 1.00 95.50 148 ALA A CA 1
ATOM 1129 C C . ALA A 1 148 ? 13.551 -3.906 5.188 1.00 95.50 148 ALA A C 1
ATOM 1131 O O . ALA A 1 148 ? 14.717 -4.121 4.850 1.00 95.50 148 ALA A O 1
ATOM 1132 N N . ALA A 1 149 ? 12.605 -4.843 5.153 1.00 97.75 149 ALA A N 1
ATOM 1133 C CA . ALA A 1 149 ? 12.809 -6.104 4.452 1.00 97.75 149 ALA A CA 1
ATOM 1134 C C . ALA A 1 149 ? 12.747 -5.857 2.945 1.00 97.75 149 ALA A C 1
ATOM 1136 O O . ALA A 1 149 ? 11.838 -5.170 2.476 1.00 97.75 149 ALA A O 1
ATOM 1137 N N . GLN A 1 150 ? 13.698 -6.412 2.193 1.00 98.25 150 GLN A N 1
ATOM 1138 C CA . GLN A 1 150 ? 13.805 -6.220 0.750 1.00 98.25 150 GLN A CA 1
ATOM 1139 C C . GLN A 1 150 ? 13.692 -7.555 0.013 1.00 98.25 150 GLN A C 1
ATOM 1141 O O . GLN A 1 150 ? 14.269 -8.552 0.445 1.00 98.25 150 GLN A O 1
ATOM 1146 N N . LEU A 1 151 ? 12.976 -7.538 -1.110 1.00 98.56 151 LEU A N 1
ATOM 1147 C CA . LEU A 1 151 ? 12.928 -8.576 -2.136 1.00 98.56 151 LEU A CA 1
ATOM 1148 C C . LEU A 1 151 ? 13.200 -7.904 -3.483 1.00 98.56 151 LEU A C 1
ATOM 1150 O O . LEU A 1 151 ? 12.491 -6.974 -3.861 1.00 98.56 151 LEU A O 1
ATOM 1154 N N . LYS A 1 152 ? 14.228 -8.346 -4.198 1.00 98.62 152 LYS A N 1
ATOM 1155 C CA . LYS A 1 152 ? 14.692 -7.737 -5.443 1.00 98.62 152 LYS A CA 1
ATOM 1156 C C . LYS A 1 152 ? 14.631 -8.731 -6.598 1.00 98.62 152 LYS A C 1
ATOM 1158 O O . LYS A 1 152 ? 15.119 -9.853 -6.479 1.00 98.62 152 LYS A O 1
ATOM 1163 N N . ALA A 1 153 ? 14.087 -8.274 -7.721 1.00 98.44 153 ALA A N 1
ATOM 1164 C CA . ALA A 1 153 ? 14.021 -8.983 -8.991 1.00 98.44 153 ALA A CA 1
ATOM 1165 C C . ALA A 1 153 ? 14.767 -8.188 -10.071 1.00 98.44 153 ALA A C 1
ATOM 1167 O O . ALA A 1 153 ? 14.370 -7.056 -10.363 1.00 98.44 153 ALA A O 1
ATOM 1168 N N . PRO A 1 154 ? 15.826 -8.738 -10.682 1.00 98.38 154 PRO A N 1
ATOM 1169 C CA . PRO A 1 154 ? 16.389 -8.180 -11.907 1.00 98.38 154 PRO A CA 1
ATOM 1170 C C . PRO A 1 154 ? 15.368 -8.266 -13.046 1.00 98.38 154 PRO A C 1
ATOM 1172 O O . PRO A 1 154 ? 14.744 -9.310 -13.235 1.00 98.38 154 PRO A O 1
ATOM 1175 N N . VAL A 1 155 ? 15.187 -7.173 -13.784 1.00 98.19 155 VAL A N 1
ATOM 1176 C CA . VAL A 1 155 ? 14.318 -7.114 -14.967 1.00 98.19 155 VAL A CA 1
ATOM 1177 C C . VAL A 1 155 ? 14.688 -5.888 -15.793 1.00 98.19 155 VAL A C 1
ATOM 1179 O O . VAL A 1 155 ? 14.917 -4.818 -15.231 1.00 98.19 155 VAL A O 1
ATOM 1182 N N . GLU A 1 156 ? 14.722 -6.035 -17.114 1.00 98.06 156 GLU A N 1
ATOM 1183 C CA . GLU A 1 156 ? 15.125 -4.967 -18.027 1.00 98.06 156 GLU A CA 1
ATOM 1184 C C . GLU A 1 156 ? 13.985 -4.580 -18.966 1.00 98.06 156 GLU A C 1
ATOM 1186 O O . GLU A 1 156 ? 13.448 -5.423 -19.682 1.00 98.06 156 GLU A O 1
ATOM 1191 N N . PHE A 1 157 ? 13.601 -3.303 -18.942 1.00 98.25 157 PHE A N 1
ATOM 1192 C CA . PHE A 1 157 ? 12.612 -2.724 -19.854 1.00 98.25 157 PHE A CA 1
ATOM 1193 C C . PHE A 1 157 ? 12.695 -1.192 -19.852 1.00 98.25 157 PHE A C 1
ATOM 1195 O O . PHE A 1 157 ? 13.272 -0.592 -18.943 1.00 98.25 157 PHE A O 1
ATOM 1202 N N . VAL A 1 158 ? 12.103 -0.551 -20.859 1.00 97.62 158 VAL A N 1
ATOM 1203 C CA . VAL A 1 158 ? 11.918 0.909 -20.890 1.00 97.62 158 VAL A CA 1
ATOM 1204 C C . VAL A 1 158 ? 10.457 1.224 -20.594 1.00 97.62 158 VAL A C 1
ATOM 1206 O O . VAL A 1 158 ? 10.155 1.684 -19.495 1.00 97.62 158 VAL A O 1
ATOM 1209 N N . ASP A 1 159 ? 9.560 0.881 -21.512 1.00 98.12 159 ASP A N 1
ATOM 1210 C CA . ASP A 1 159 ? 8.117 1.046 -21.343 1.00 98.12 159 ASP A CA 1
ATOM 1211 C C . ASP A 1 159 ? 7.465 -0.289 -20.977 1.00 98.12 159 ASP A C 1
ATOM 1213 O O . ASP A 1 159 ? 7.863 -1.356 -21.457 1.00 98.12 159 ASP A O 1
ATOM 1217 N N . GLY A 1 160 ? 6.490 -0.247 -20.075 1.00 98.19 160 GLY A N 1
ATOM 1218 C CA . GLY A 1 160 ? 5.845 -1.456 -19.590 1.00 98.19 160 GLY A CA 1
ATOM 1219 C C . GLY A 1 160 ? 4.976 -1.263 -18.360 1.00 98.19 160 GLY A C 1
ATOM 1220 O O . GLY A 1 160 ? 4.938 -0.209 -17.723 1.00 98.19 160 GLY A O 1
ATOM 1221 N N . VAL A 1 161 ? 4.277 -2.336 -18.019 1.00 98.69 161 VAL A N 1
ATOM 1222 C CA . VAL A 1 161 ? 3.314 -2.420 -16.929 1.00 98.69 161 VAL A CA 1
ATOM 1223 C C . VAL A 1 161 ? 3.825 -3.390 -15.876 1.00 98.69 161 VAL A C 1
ATOM 1225 O O . VAL A 1 161 ? 4.090 -4.556 -16.172 1.00 98.69 161 VAL A O 1
ATOM 1228 N N . ILE A 1 162 ? 3.931 -2.907 -14.641 1.00 98.81 162 ILE A N 1
ATOM 1229 C CA . ILE A 1 162 ? 4.212 -3.706 -13.452 1.00 98.81 162 ILE A CA 1
ATOM 1230 C C . ILE A 1 162 ? 2.892 -3.920 -12.712 1.00 98.81 162 ILE A C 1
ATOM 1232 O O . ILE A 1 162 ? 2.305 -2.957 -12.217 1.00 98.81 162 ILE A O 1
ATOM 1236 N N . ASP A 1 163 ? 2.467 -5.173 -12.598 1.00 98.75 163 ASP A N 1
ATOM 1237 C CA . ASP A 1 163 ? 1.314 -5.591 -11.803 1.00 98.75 163 ASP A CA 1
ATOM 1238 C C . ASP A 1 163 ? 1.765 -6.422 -10.608 1.00 98.75 163 ASP A C 1
ATOM 1240 O O . ASP A 1 163 ? 2.696 -7.220 -10.710 1.00 98.75 163 ASP A O 1
ATOM 1244 N N . PHE A 1 164 ? 1.100 -6.249 -9.473 1.00 98.81 164 PHE A N 1
ATOM 1245 C CA . PHE A 1 164 ? 1.217 -7.122 -8.309 1.00 98.81 164 PHE A CA 1
ATOM 1246 C C . PHE A 1 164 ? 0.014 -6.919 -7.390 1.00 98.81 164 PHE A C 1
ATOM 1248 O O . PHE A 1 164 ? -0.737 -5.957 -7.530 1.00 98.81 164 PHE A O 1
ATOM 1255 N N . GLU A 1 165 ? -0.161 -7.796 -6.412 1.00 98.81 165 GLU A N 1
ATOM 1256 C CA . GLU A 1 165 ? -1.097 -7.572 -5.313 1.00 98.81 165 GLU A CA 1
ATOM 1257 C C . GLU A 1 165 ? -0.338 -7.359 -4.005 1.00 98.81 165 GLU A C 1
ATOM 1259 O O . GLU A 1 165 ? 0.718 -7.956 -3.777 1.00 98.81 165 GLU A O 1
ATOM 1264 N N . VAL A 1 166 ? -0.896 -6.517 -3.135 1.00 98.69 166 VAL A N 1
ATOM 1265 C CA . VAL A 1 166 ? -0.348 -6.212 -1.811 1.00 98.69 166 VAL A CA 1
ATOM 1266 C C . VAL A 1 166 ? -1.388 -6.447 -0.720 1.00 98.69 166 VAL A C 1
ATOM 1268 O O . VAL A 1 166 ? -2.568 -6.158 -0.911 1.00 98.69 166 VAL A O 1
ATOM 1271 N N . SER A 1 167 ? -0.945 -6.939 0.436 1.00 98.50 167 SER A N 1
ATOM 1272 C CA . SER A 1 167 ? -1.750 -7.018 1.659 1.00 98.50 167 SER A CA 1
ATOM 1273 C C . SER A 1 167 ? -0.955 -6.513 2.861 1.00 98.50 167 SER A C 1
ATOM 1275 O O . SER A 1 167 ? 0.265 -6.667 2.917 1.00 98.50 167 SER A O 1
ATOM 1277 N N . PHE A 1 168 ? -1.636 -5.901 3.831 1.00 96.81 168 PHE A N 1
ATOM 1278 C CA . PHE A 1 168 ? -1.019 -5.276 5.003 1.00 96.81 168 PHE A CA 1
ATOM 1279 C C . PHE A 1 168 ? -1.463 -5.961 6.298 1.00 96.81 168 PHE A C 1
ATOM 1281 O O . PHE A 1 168 ? -2.659 -6.091 6.559 1.00 96.81 168 PHE A O 1
ATOM 1288 N N . ARG A 1 169 ? -0.492 -6.311 7.149 1.00 93.75 169 ARG A N 1
ATOM 1289 C CA . ARG A 1 169 ? -0.678 -6.771 8.535 1.00 93.75 169 ARG A CA 1
ATOM 1290 C C . ARG A 1 169 ? 0.317 -6.046 9.443 1.00 93.75 169 ARG A C 1
ATOM 1292 O O . ARG A 1 169 ? 1.388 -6.556 9.750 1.00 93.75 169 ARG A O 1
ATOM 1299 N N . GLY A 1 170 ? -0.010 -4.801 9.782 1.00 86.94 170 GLY A N 1
ATOM 1300 C CA . GLY A 1 170 ? 0.810 -3.959 10.663 1.00 86.94 170 GLY A CA 1
ATOM 1301 C C . GLY A 1 170 ? 2.001 -3.257 9.992 1.00 86.94 170 GLY A C 1
ATOM 1302 O O . GLY A 1 170 ? 2.666 -2.439 10.623 1.00 86.94 170 GLY A O 1
ATOM 1303 N N . ALA A 1 171 ? 2.281 -3.500 8.704 1.00 92.38 171 ALA A N 1
ATOM 1304 C CA . ALA A 1 171 ? 3.211 -2.646 7.964 1.00 92.38 171 ALA A CA 1
ATOM 1305 C C . ALA A 1 171 ? 2.671 -1.211 7.841 1.00 92.38 171 ALA A C 1
ATOM 1307 O O . ALA A 1 171 ? 1.513 -0.987 7.484 1.00 92.38 171 ALA A O 1
ATOM 1308 N N . ASN A 1 172 ? 3.553 -0.237 8.062 1.00 90.88 172 ASN A N 1
ATOM 1309 C CA . ASN A 1 172 ? 3.242 1.185 7.925 1.00 90.88 172 ASN A CA 1
ATOM 1310 C C . ASN A 1 172 ? 3.150 1.587 6.447 1.00 90.88 172 ASN A C 1
ATOM 1312 O O . ASN A 1 172 ? 2.360 2.454 6.077 1.00 90.88 172 ASN A O 1
ATOM 1316 N N . ARG A 1 173 ? 3.989 0.973 5.601 1.00 95.75 173 ARG A N 1
ATOM 1317 C CA . ARG A 1 173 ? 4.016 1.160 4.145 1.00 95.75 173 ARG A CA 1
ATOM 1318 C C . ARG A 1 173 ? 4.798 0.040 3.461 1.00 95.75 173 ARG A C 1
ATOM 1320 O O . ARG A 1 173 ? 5.694 -0.560 4.057 1.00 95.75 173 ARG A O 1
ATOM 1327 N N . VAL A 1 174 ? 4.536 -0.130 2.175 1.00 98.56 174 VAL A N 1
ATOM 1328 C CA . VAL A 1 174 ? 5.424 -0.802 1.229 1.00 98.56 174 VAL A CA 1
ATOM 1329 C C . VAL A 1 174 ? 5.988 0.201 0.227 1.00 98.56 174 VAL A C 1
ATOM 1331 O O . VAL A 1 174 ? 5.423 1.275 0.017 1.00 98.56 174 VAL A O 1
ATOM 1334 N N . SER A 1 175 ? 7.104 -0.141 -0.406 1.00 98.56 175 SER A N 1
ATOM 1335 C CA . SER A 1 175 ? 7.665 0.616 -1.521 1.00 98.56 175 SER A CA 1
ATOM 1336 C C . SER A 1 175 ? 8.039 -0.343 -2.639 1.00 98.56 175 SER A C 1
ATOM 1338 O O . SER A 1 175 ? 8.894 -1.199 -2.441 1.00 98.56 175 SER A O 1
ATOM 1340 N N . LEU A 1 176 ? 7.468 -0.149 -3.824 1.00 98.88 176 LEU A N 1
ATOM 1341 C CA . LEU A 1 176 ? 8.041 -0.653 -5.065 1.00 98.88 176 LEU A CA 1
ATOM 1342 C C . LEU A 1 176 ? 9.074 0.370 -5.532 1.00 98.88 176 LEU A C 1
AT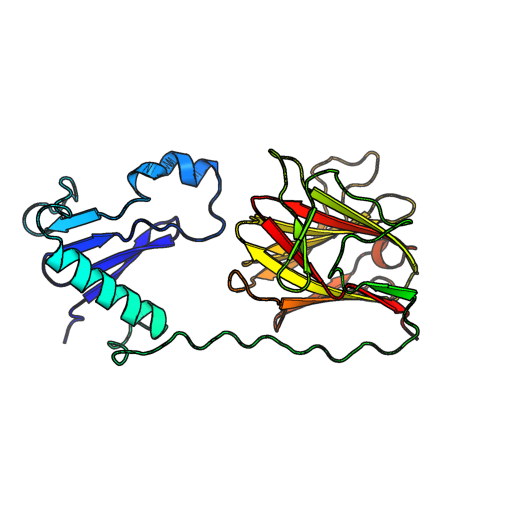OM 1344 O O . LEU A 1 176 ? 8.721 1.470 -5.952 1.00 98.88 176 LEU A O 1
ATOM 1348 N N . ARG A 1 177 ? 10.356 0.041 -5.415 1.00 98.69 177 ARG A N 1
ATOM 1349 C CA . ARG A 1 177 ? 11.449 0.831 -5.982 1.00 98.69 177 ARG A CA 1
ATOM 1350 C C . ARG A 1 177 ? 11.799 0.271 -7.353 1.00 98.69 177 ARG A C 1
ATOM 1352 O O . ARG A 1 177 ? 12.130 -0.903 -7.469 1.00 98.69 177 ARG A O 1
ATOM 1359 N N . VAL A 1 178 ? 11.763 1.133 -8.358 1.00 98.75 178 VAL A N 1
ATOM 1360 C CA . VAL A 1 178 ? 12.162 0.816 -9.727 1.00 98.75 178 VAL A CA 1
ATOM 1361 C C . VAL A 1 178 ? 13.561 1.380 -9.943 1.00 98.75 178 VAL A C 1
ATOM 1363 O O . VAL A 1 178 ? 13.774 2.595 -9.872 1.00 98.75 178 VAL A O 1
ATOM 1366 N N . GLU A 1 179 ? 14.530 0.486 -10.104 1.00 98.19 179 GLU A N 1
ATOM 1367 C CA . GLU A 1 179 ? 15.942 0.826 -10.259 1.00 98.19 179 GLU A CA 1
ATOM 1368 C C . GLU A 1 179 ? 16.264 1.156 -11.715 1.00 98.19 179 GLU A C 1
ATOM 1370 O O . GLU A 1 179 ? 15.728 0.543 -12.638 1.00 98.19 179 GLU A O 1
ATOM 1375 N N . ARG A 1 180 ? 17.139 2.143 -11.894 1.00 96.56 180 ARG A N 1
ATOM 1376 C CA . ARG A 1 180 ? 17.698 2.580 -13.177 1.00 96.56 180 ARG A CA 1
ATOM 1377 C C . ARG A 1 180 ? 19.219 2.385 -13.132 1.00 96.56 180 ARG A C 1
ATOM 1379 O O . ARG A 1 180 ? 19.749 2.175 -12.037 1.00 96.56 180 ARG A O 1
ATOM 1386 N N . PRO A 1 181 ? 19.944 2.491 -14.263 1.00 93.88 181 PRO A N 1
ATOM 1387 C CA . PRO A 1 181 ? 21.409 2.504 -14.246 1.00 93.88 181 PRO A CA 1
ATOM 1388 C C . PRO A 1 181 ? 21.969 3.527 -13.250 1.00 93.88 181 PRO A C 1
ATOM 1390 O O . PRO A 1 181 ? 22.894 3.225 -12.499 1.00 93.88 181 PRO A O 1
ATOM 1393 N N . GLU A 1 182 ? 21.334 4.702 -13.174 1.00 90.62 182 GLU A N 1
ATOM 1394 C CA . GLU A 1 182 ? 21.649 5.732 -12.191 1.00 90.62 182 GLU A CA 1
ATOM 1395 C C . GLU A 1 182 ? 20.410 6.135 -11.381 1.00 90.62 182 GLU A C 1
ATOM 1397 O O . GLU A 1 182 ? 19.481 6.787 -11.857 1.00 90.62 182 GLU A O 1
ATOM 1402 N N . GLY A 1 183 ? 20.404 5.763 -10.100 1.00 94.56 183 GLY A N 1
ATOM 1403 C CA . GLY A 1 183 ? 19.334 6.115 -9.170 1.00 94.56 183 GLY A CA 1
ATOM 1404 C C . GLY A 1 183 ? 18.072 5.265 -9.340 1.00 94.56 183 GLY A C 1
ATOM 1405 O O . GLY A 1 183 ? 18.099 4.119 -9.779 1.00 94.56 183 GLY A O 1
ATOM 1406 N N . SER A 1 184 ? 16.936 5.796 -8.888 1.00 97.62 184 SER A N 1
ATOM 1407 C CA . SER A 1 184 ? 15.661 5.070 -8.911 1.00 97.62 184 SER A CA 1
ATOM 1408 C C . SER A 1 184 ? 14.471 6.016 -8.783 1.00 97.62 184 SER A C 1
ATOM 1410 O O . SER A 1 184 ? 14.625 7.200 -8.482 1.00 97.62 184 SER A O 1
ATOM 1412 N N . PHE A 1 185 ? 13.275 5.480 -8.968 1.00 98.44 185 PHE A N 1
ATOM 1413 C CA . PHE A 1 185 ? 12.034 6.091 -8.502 1.00 98.44 185 PHE A CA 1
ATOM 1414 C C . PHE A 1 185 ? 11.242 5.060 -7.696 1.00 98.44 185 PHE A C 1
ATOM 1416 O O . PHE A 1 185 ? 11.619 3.886 -7.623 1.00 98.44 185 PHE A O 1
ATOM 1423 N N . ARG A 1 186 ? 10.195 5.493 -6.999 1.00 98.44 186 ARG A N 1
ATOM 1424 C CA . ARG A 1 186 ? 9.394 4.614 -6.150 1.00 98.44 186 ARG A CA 1
ATOM 1425 C C . ARG A 1 186 ? 7.909 4.910 -6.241 1.00 98.44 186 ARG A C 1
ATOM 1427 O O . ARG A 1 186 ? 7.512 6.070 -6.304 1.00 98.44 186 ARG A O 1
ATOM 1434 N N . LEU A 1 187 ? 7.125 3.846 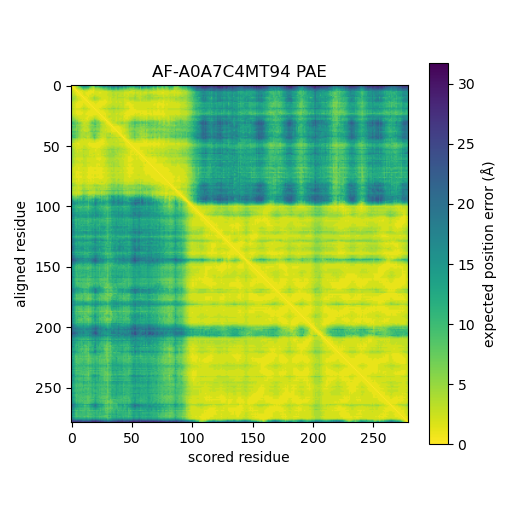-6.138 1.00 98.81 187 LEU A N 1
ATOM 1435 C CA . LEU A 1 187 ? 5.731 3.881 -5.732 1.00 98.81 187 LEU A CA 1
ATOM 1436 C C . LEU A 1 187 ? 5.653 3.397 -4.280 1.00 98.81 187 LEU A C 1
ATOM 1438 O O . LEU A 1 187 ? 5.939 2.238 -3.983 1.00 98.81 187 LEU A O 1
ATOM 1442 N N . VAL A 1 188 ? 5.290 4.294 -3.370 1.00 98.69 188 VAL A N 1
ATOM 1443 C CA . VAL A 1 188 ? 5.001 3.976 -1.969 1.00 98.69 188 VAL A CA 1
ATOM 1444 C C . VAL A 1 188 ? 3.505 3.752 -1.827 1.00 98.69 188 VAL A C 1
ATOM 1446 O O . VAL A 1 188 ? 2.729 4.565 -2.318 1.00 98.69 188 VAL A O 1
ATOM 1449 N N . VAL A 1 189 ? 3.108 2.689 -1.129 1.00 98.62 189 VAL A N 1
ATOM 1450 C CA . VAL A 1 189 ? 1.705 2.395 -0.810 1.00 98.62 189 VAL A CA 1
ATOM 1451 C C . VAL A 1 189 ? 1.588 2.102 0.683 1.00 98.62 189 VAL A C 1
ATOM 1453 O O . VAL A 1 189 ? 2.297 1.252 1.219 1.00 98.62 189 VAL A O 1
ATOM 1456 N N . SER A 1 190 ? 0.697 2.805 1.368 1.00 97.56 190 SER A N 1
ATOM 1457 C CA . SER A 1 190 ? 0.169 2.446 2.685 1.00 97.56 190 SER A CA 1
ATOM 1458 C C . SER A 1 190 ? -1.327 2.159 2.555 1.00 97.56 190 SER A C 1
ATOM 1460 O O . SER A 1 190 ? -1.910 2.302 1.480 1.00 97.56 190 SER A O 1
ATOM 1462 N N . ARG A 1 191 ? -1.992 1.815 3.661 1.00 95.56 191 ARG A N 1
ATOM 1463 C CA . ARG A 1 191 ? -3.457 1.698 3.654 1.00 95.56 191 ARG A CA 1
ATOM 1464 C C . ARG A 1 191 ? -4.185 3.023 3.408 1.00 95.56 191 ARG A C 1
ATOM 1466 O O . ARG A 1 191 ? -5.346 3.010 3.014 1.00 95.56 191 ARG A O 1
ATOM 1473 N N . THR A 1 192 ? -3.516 4.154 3.625 1.00 95.12 192 THR A N 1
ATOM 1474 C CA . THR A 1 192 ? -4.127 5.492 3.612 1.00 95.12 192 THR A CA 1
ATOM 1475 C C . THR A 1 192 ? -3.609 6.398 2.499 1.00 95.12 192 THR A C 1
ATOM 1477 O O . THR A 1 192 ? -4.159 7.478 2.282 1.00 95.12 192 THR A O 1
ATOM 1480 N N . MET A 1 193 ? -2.562 5.995 1.775 1.00 97.12 193 MET A N 1
ATOM 1481 C CA . MET A 1 193 ? -1.922 6.831 0.763 1.00 97.12 193 MET A CA 1
ATOM 1482 C C . MET A 1 193 ? -1.132 6.001 -0.252 1.00 97.12 193 MET A C 1
ATOM 1484 O O . MET A 1 193 ? -0.480 5.024 0.109 1.00 97.12 193 MET A O 1
ATOM 1488 N N . ALA A 1 194 ? -1.105 6.459 -1.501 1.00 98.44 194 ALA A N 1
ATOM 1489 C CA . ALA A 1 194 ? -0.090 6.090 -2.477 1.00 98.44 194 ALA A CA 1
ATOM 1490 C C . ALA A 1 194 ? 0.653 7.331 -2.983 1.00 98.44 194 ALA A C 1
ATOM 1492 O O . ALA A 1 194 ? 0.040 8.374 -3.203 1.00 98.44 194 ALA A O 1
ATOM 1493 N N . SER A 1 195 ? 1.968 7.214 -3.169 1.00 98.50 195 SER A N 1
ATOM 1494 C CA . SER A 1 195 ? 2.836 8.306 -3.622 1.00 98.50 195 SER A CA 1
ATOM 1495 C C . SER A 1 195 ? 3.872 7.796 -4.616 1.00 98.50 195 SER A C 1
ATOM 1497 O O . SER A 1 195 ? 4.614 6.851 -4.337 1.00 98.50 195 SER A O 1
ATOM 1499 N N . LEU A 1 196 ? 3.912 8.429 -5.783 1.00 98.69 196 LEU A N 1
ATOM 1500 C CA . LEU A 1 196 ? 4.900 8.223 -6.827 1.00 98.69 196 LEU A CA 1
ATOM 1501 C C . LEU A 1 196 ? 5.940 9.342 -6.744 1.00 98.69 196 LEU A C 1
ATOM 1503 O O . LEU A 1 196 ? 5.593 10.522 -6.806 1.00 98.69 196 LEU A O 1
ATOM 1507 N N . ALA A 1 197 ? 7.214 8.979 -6.622 1.00 98.06 197 ALA A N 1
ATOM 1508 C CA . ALA A 1 197 ? 8.297 9.942 -6.452 1.00 98.06 197 ALA A CA 1
ATOM 1509 C C . ALA A 1 197 ? 9.603 9.479 -7.106 1.00 98.06 197 ALA A C 1
ATOM 1511 O O . ALA A 1 197 ? 9.940 8.292 -7.073 1.00 98.06 197 ALA A O 1
ATOM 1512 N N . LYS A 1 198 ? 10.389 10.425 -7.623 1.00 97.19 198 LYS A N 1
ATOM 1513 C CA . LYS A 1 198 ? 11.796 10.198 -7.973 1.00 97.19 198 LYS A CA 1
ATOM 1514 C C . LYS A 1 198 ? 12.626 10.179 -6.688 1.00 97.19 198 LYS A C 1
ATOM 1516 O O . LYS A 1 198 ? 12.507 11.080 -5.861 1.00 97.19 198 LYS A O 1
ATOM 1521 N N . ASN A 1 199 ? 13.451 9.147 -6.502 1.00 95.12 199 ASN A N 1
ATOM 1522 C CA . ASN A 1 199 ? 14.359 9.086 -5.354 1.00 95.12 199 ASN A CA 1
ATOM 1523 C C . ASN A 1 199 ? 15.590 9.966 -5.606 1.00 95.12 199 ASN A C 1
ATOM 1525 O O . ASN A 1 199 ? 15.957 10.146 -6.770 1.00 95.12 199 ASN A O 1
ATOM 1529 N N . PRO A 1 200 ? 16.271 10.434 -4.547 1.00 90.38 200 PRO A N 1
ATOM 1530 C CA . PRO A 1 200 ? 17.553 11.104 -4.688 1.00 90.38 200 PRO A CA 1
ATOM 1531 C C . PRO A 1 200 ? 18.555 10.278 -5.501 1.00 90.38 200 PRO A C 1
ATOM 1533 O O . PRO A 1 200 ? 18.685 9.062 -5.316 1.00 90.38 200 PRO A O 1
ATOM 1536 N N . SER A 1 201 ? 19.254 10.948 -6.408 1.00 88.62 201 SER A N 1
ATOM 1537 C CA . SER A 1 201 ? 20.389 10.413 -7.154 1.00 88.62 201 SER A CA 1
ATOM 1538 C C . SER A 1 201 ? 21.680 10.566 -6.343 1.00 88.62 201 SER A C 1
ATOM 1540 O O . SER A 1 201 ? 21.741 11.283 -5.343 1.00 88.62 201 SER A O 1
ATOM 1542 N N . LYS A 1 202 ? 22.752 9.889 -6.767 1.00 84.75 202 LYS A N 1
ATOM 1543 C CA . LYS A 1 202 ? 24.072 10.051 -6.147 1.00 84.75 202 LYS A CA 1
ATOM 1544 C C . LYS A 1 202 ? 24.507 11.521 -6.226 1.00 84.75 202 LYS A C 1
ATOM 1546 O O . LYS A 1 202 ? 24.545 12.085 -7.312 1.00 84.75 202 LYS A O 1
ATOM 1551 N N . GLY A 1 203 ? 24.864 12.105 -5.083 1.00 83.50 203 GLY A N 1
ATOM 1552 C CA . GLY A 1 203 ? 25.289 13.507 -4.981 1.00 83.50 203 GLY A CA 1
ATOM 1553 C C . GLY A 1 203 ? 24.163 14.495 -4.667 1.00 83.50 203 GLY A C 1
ATOM 1554 O O . GLY A 1 203 ? 24.458 15.641 -4.349 1.00 83.50 203 GLY A O 1
ATOM 1555 N N . GLU A 1 204 ? 22.902 14.063 -4.694 1.00 85.12 204 GLU A N 1
ATOM 1556 C CA . GLU A 1 204 ? 21.780 14.857 -4.189 1.00 85.12 204 GLU A CA 1
ATOM 1557 C C . GLU A 1 204 ? 21.591 14.652 -2.680 1.00 85.12 204 GLU A C 1
ATOM 1559 O O . GLU A 1 204 ? 22.061 13.668 -2.097 1.00 85.12 204 GLU A O 1
ATOM 1564 N N . ASP A 1 205 ? 20.867 15.577 -2.051 1.00 82.00 205 ASP A N 1
ATOM 1565 C CA . ASP A 1 205 ? 20.443 15.439 -0.661 1.00 82.00 205 ASP A CA 1
ATOM 1566 C C . ASP A 1 205 ? 19.596 14.165 -0.480 1.00 82.00 205 ASP A C 1
ATOM 1568 O O . ASP A 1 205 ? 18.717 13.855 -1.288 1.00 82.00 205 ASP A O 1
ATOM 1572 N N . LYS A 1 206 ? 19.835 13.423 0.606 1.00 79.25 206 LYS A N 1
ATOM 1573 C CA . LYS A 1 206 ? 19.094 12.199 0.944 1.00 79.25 206 LYS A CA 1
ATOM 1574 C C . LYS A 1 206 ? 17.601 12.456 1.170 1.00 79.25 206 LYS A C 1
ATOM 1576 O O . LYS A 1 206 ? 16.817 11.509 1.077 1.00 79.25 206 LYS A O 1
ATOM 1581 N N . GLU A 1 207 ? 17.210 13.699 1.436 1.00 84.38 207 GLU A N 1
ATOM 1582 C CA . GLU A 1 207 ? 15.815 14.117 1.586 1.00 84.38 207 GLU A CA 1
ATOM 1583 C C . GLU A 1 207 ? 15.205 14.705 0.300 1.00 84.38 207 GLU A C 1
ATOM 1585 O O . GLU A 1 207 ? 13.991 14.889 0.238 1.00 84.38 207 GLU A O 1
ATOM 1590 N N . ALA A 1 208 ? 15.988 14.909 -0.770 1.00 85.50 208 ALA A N 1
ATOM 1591 C CA . ALA A 1 208 ? 15.543 15.520 -2.033 1.00 85.50 208 ALA A CA 1
ATOM 1592 C C . ALA A 1 208 ? 14.717 14.582 -2.940 1.00 85.50 208 ALA A C 1
ATOM 1594 O O . ALA A 1 208 ? 14.853 14.579 -4.166 1.00 85.50 208 ALA A O 1
ATOM 1595 N N . ALA A 1 209 ? 13.848 13.754 -2.357 1.00 91.12 209 ALA A N 1
ATOM 1596 C CA . ALA A 1 209 ? 12.885 12.995 -3.142 1.00 91.12 209 ALA A CA 1
ATOM 1597 C C . ALA A 1 209 ? 11.877 13.957 -3.790 1.00 91.12 209 ALA A C 1
ATOM 1599 O O . ALA A 1 209 ? 11.246 14.761 -3.107 1.00 91.12 209 ALA A O 1
ATOM 1600 N N . VAL A 1 210 ? 11.681 13.842 -5.103 1.00 94.81 210 VAL A N 1
ATOM 1601 C CA . VAL A 1 210 ? 10.722 14.675 -5.840 1.00 94.81 210 VAL A CA 1
ATOM 1602 C C . VAL A 1 210 ? 9.411 13.910 -5.957 1.00 94.81 210 VAL A C 1
ATOM 1604 O O . VAL A 1 210 ? 9.331 12.926 -6.697 1.00 94.81 210 VAL A O 1
ATOM 1607 N N . VAL A 1 211 ? 8.388 14.336 -5.213 1.00 97.00 211 VAL A N 1
ATOM 1608 C CA . VAL A 1 211 ? 7.031 13.779 -5.323 1.00 97.00 211 VAL A CA 1
ATOM 1609 C C . VAL A 1 211 ? 6.429 14.210 -6.655 1.00 97.00 211 VAL A C 1
ATOM 1611 O O . VAL A 1 211 ? 6.331 15.397 -6.949 1.00 97.00 211 VAL A O 1
ATOM 1614 N N . VAL A 1 212 ? 6.037 13.229 -7.464 1.00 97.38 212 VAL A N 1
ATOM 1615 C CA . VAL A 1 212 ? 5.463 13.439 -8.797 1.00 97.38 212 VAL A CA 1
ATOM 1616 C C . VAL A 1 212 ? 3.939 13.448 -8.728 1.00 97.38 212 VAL A C 1
ATOM 1618 O O . VAL A 1 212 ? 3.291 14.287 -9.347 1.00 97.38 212 VAL A O 1
ATOM 1621 N N . ALA A 1 213 ? 3.355 12.519 -7.970 1.00 97.50 213 ALA A N 1
ATOM 1622 C CA . ALA A 1 213 ? 1.919 12.465 -7.734 1.00 97.50 213 ALA A CA 1
ATOM 1623 C C . ALA A 1 213 ? 1.607 11.656 -6.472 1.00 97.50 213 ALA A C 1
ATOM 1625 O O . ALA A 1 213 ? 2.291 10.682 -6.165 1.00 97.50 213 ALA A O 1
ATOM 1626 N N . GLU A 1 214 ? 0.535 12.016 -5.773 1.00 97.31 214 GLU A N 1
ATOM 1627 C CA . GLU A 1 214 ? 0.052 11.278 -4.607 1.00 97.31 214 GLU A CA 1
ATOM 1628 C C . GLU A 1 214 ? -1.473 11.283 -4.519 1.00 97.31 214 GLU A C 1
ATOM 1630 O O . GLU A 1 214 ? -2.146 12.196 -5.010 1.00 97.31 214 GLU A O 1
ATOM 1635 N N . ARG A 1 215 ? -2.034 10.249 -3.892 1.00 98.12 215 ARG A N 1
ATOM 1636 C CA . ARG A 1 215 ? -3.466 10.136 -3.606 1.00 98.12 215 ARG A CA 1
ATOM 1637 C C . ARG A 1 215 ? -3.698 9.505 -2.248 1.00 98.12 215 ARG A C 1
ATOM 1639 O O . ARG A 1 215 ? -2.962 8.614 -1.829 1.00 98.12 215 ARG A O 1
ATOM 1646 N N . LYS A 1 216 ? -4.779 9.937 -1.596 1.00 96.62 216 LYS A N 1
ATOM 1647 C CA . LYS A 1 216 ? -5.321 9.243 -0.429 1.00 96.62 216 LYS A CA 1
ATOM 1648 C C . LYS A 1 216 ? -5.901 7.904 -0.867 1.00 96.62 216 LYS A C 1
ATOM 1650 O O . LYS A 1 216 ? -6.538 7.813 -1.913 1.00 96.62 216 LYS A O 1
ATOM 1655 N N . LEU A 1 217 ? -5.682 6.900 -0.039 1.00 95.81 217 LEU A N 1
ATOM 1656 C CA . LEU A 1 217 ? -6.268 5.577 -0.159 1.00 95.81 217 LEU A CA 1
ATOM 1657 C C . LEU A 1 217 ? -7.127 5.288 1.063 1.00 95.81 217 LEU A C 1
ATOM 1659 O O . LEU A 1 217 ? -7.057 5.978 2.081 1.00 95.81 217 LEU A O 1
ATOM 1663 N N . ASN A 1 218 ? -7.927 4.242 0.946 1.00 91.94 218 ASN A N 1
ATOM 1664 C CA . ASN A 1 218 ? -8.682 3.699 2.054 1.00 91.94 218 ASN A CA 1
ATOM 1665 C C . ASN A 1 218 ? -8.738 2.179 1.880 1.00 91.94 218 ASN A C 1
ATOM 1667 O O . ASN A 1 218 ? -9.715 1.628 1.373 1.00 91.94 218 ASN A O 1
ATOM 1671 N N . LEU A 1 21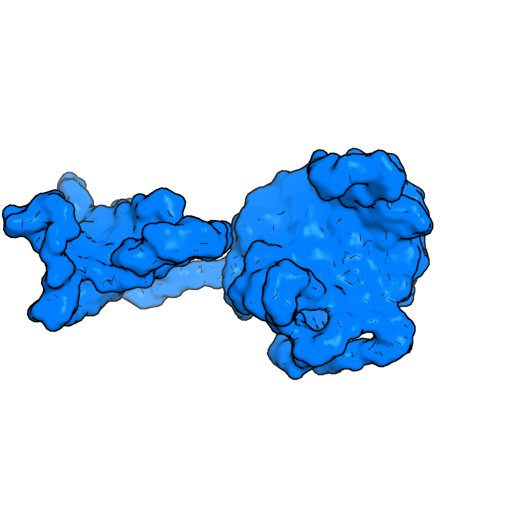9 ? -7.656 1.503 2.255 1.00 94.12 219 LEU A N 1
ATOM 1672 C CA . LEU A 1 219 ? -7.521 0.051 2.162 1.00 94.12 219 LEU A CA 1
ATOM 1673 C C . LEU A 1 219 ? -7.736 -0.590 3.534 1.00 94.12 219 LEU A C 1
ATOM 1675 O O . LEU A 1 219 ? -7.289 -0.058 4.552 1.00 94.12 219 LEU A O 1
ATOM 1679 N N . ASP A 1 220 ? -8.377 -1.751 3.553 1.00 91.56 220 ASP A N 1
ATOM 1680 C CA . ASP A 1 220 ? -8.515 -2.557 4.762 1.00 91.56 220 ASP A CA 1
ATOM 1681 C C . ASP A 1 220 ? -7.221 -3.347 5.031 1.00 91.56 220 ASP A C 1
ATOM 1683 O O . ASP A 1 220 ? -6.397 -3.579 4.141 1.00 91.56 220 ASP A O 1
ATOM 1687 N N . SER A 1 221 ? -7.000 -3.743 6.284 1.00 91.00 221 SER A N 1
ATOM 1688 C CA . SER A 1 221 ? -5.959 -4.721 6.610 1.00 91.00 221 SER A CA 1
ATOM 1689 C C . SER A 1 221 ? -6.378 -6.118 6.156 1.00 91.00 221 SER A C 1
ATOM 1691 O O . SER A 1 221 ? -7.562 -6.421 6.021 1.00 91.00 221 SER A O 1
ATOM 1693 N N . ASP A 1 222 ? -5.385 -6.978 5.930 1.00 93.25 222 ASP A N 1
ATOM 1694 C CA . ASP A 1 222 ? -5.594 -8.394 5.610 1.00 93.25 222 ASP A CA 1
ATOM 1695 C C . ASP A 1 222 ? -6.485 -8.659 4.376 1.00 93.25 222 ASP A C 1
ATOM 1697 O O . ASP A 1 222 ? -7.198 -9.660 4.273 1.00 93.25 222 ASP A O 1
ATOM 1701 N N . LYS A 1 223 ? -6.439 -7.743 3.405 1.00 95.81 223 LYS A N 1
ATOM 1702 C CA . LYS A 1 223 ? -7.049 -7.882 2.081 1.00 95.81 223 LYS A CA 1
ATOM 1703 C C . LYS A 1 223 ? -5.983 -7.695 1.012 1.00 95.81 223 LYS A C 1
ATOM 1705 O O . LYS A 1 223 ? -5.112 -6.837 1.135 1.00 95.81 223 LYS A O 1
ATOM 1710 N N . TRP A 1 224 ? -6.069 -8.507 -0.034 1.00 97.88 224 TRP A N 1
ATOM 1711 C CA . TRP A 1 224 ? -5.207 -8.393 -1.202 1.00 97.88 224 TRP A CA 1
ATOM 1712 C C . TRP A 1 224 ? -5.786 -7.361 -2.162 1.00 97.88 224 TRP A C 1
ATOM 1714 O O . TRP A 1 224 ? -6.883 -7.551 -2.679 1.00 97.88 224 TRP A O 1
ATOM 1724 N N . TYR A 1 225 ? -5.050 -6.277 -2.385 1.00 98.50 225 TYR A N 1
ATOM 1725 C CA . TYR A 1 225 ? -5.422 -5.230 -3.328 1.00 98.50 225 TYR A CA 1
ATOM 1726 C C . TYR A 1 225 ? -4.503 -5.258 -4.541 1.00 98.50 225 TYR A C 1
ATOM 1728 O O . TYR A 1 225 ? -3.282 -5.345 -4.364 1.00 98.50 225 TYR A O 1
ATOM 1736 N N . PRO A 1 226 ? -5.046 -5.140 -5.763 1.00 98.69 226 PRO A N 1
ATOM 1737 C CA . PRO A 1 226 ? -4.216 -5.045 -6.945 1.00 98.69 226 PRO A CA 1
ATOM 1738 C C . PRO A 1 226 ? -3.553 -3.669 -7.028 1.00 98.69 226 PRO A C 1
ATOM 1740 O O . PRO A 1 226 ? -4.150 -2.635 -6.705 1.00 98.69 226 PRO A O 1
ATOM 1743 N N . VAL A 1 227 ? -2.315 -3.671 -7.502 1.00 98.88 227 VAL A N 1
ATOM 1744 C CA . VAL A 1 227 ? -1.511 -2.489 -7.780 1.00 98.88 227 VAL A CA 1
ATOM 1745 C C . VAL A 1 227 ? -0.950 -2.611 -9.188 1.00 98.88 227 VAL A C 1
ATOM 1747 O O . VAL A 1 227 ? -0.334 -3.619 -9.531 1.00 98.88 227 VAL A O 1
ATOM 1750 N N . ARG A 1 228 ? -1.134 -1.556 -9.978 1.00 98.81 228 ARG A N 1
ATOM 1751 C CA . ARG A 1 228 ? -0.554 -1.396 -11.307 1.00 98.81 228 ARG A CA 1
ATOM 1752 C C . ARG A 1 228 ? 0.276 -0.127 -11.359 1.00 98.81 228 ARG A C 1
ATOM 1754 O O . ARG A 1 228 ? -0.185 0.931 -10.935 1.00 98.81 228 ARG A O 1
ATOM 1761 N N . LEU A 1 229 ? 1.464 -0.230 -11.935 1.00 98.75 229 LEU A N 1
ATOM 1762 C CA . LEU A 1 229 ? 2.291 0.892 -12.361 1.00 98.75 229 LEU A CA 1
ATOM 1763 C C . LEU A 1 229 ? 2.613 0.702 -13.846 1.00 98.75 229 LEU A C 1
ATOM 1765 O O . LEU A 1 229 ? 3.402 -0.169 -14.200 1.00 98.75 229 LEU A O 1
ATOM 1769 N N . ALA A 1 230 ? 1.990 1.505 -14.703 1.00 98.44 230 ALA A N 1
ATOM 1770 C CA . ALA A 1 230 ? 2.255 1.554 -16.136 1.00 98.44 230 ALA A CA 1
ATOM 1771 C C . ALA A 1 230 ? 3.170 2.740 -16.445 1.00 98.44 230 ALA A C 1
ATOM 1773 O O . ALA A 1 230 ? 2.889 3.859 -16.019 1.00 98.44 230 ALA A O 1
ATOM 1774 N N . VAL A 1 231 ? 4.264 2.497 -17.158 1.00 98.25 231 VAL A N 1
ATOM 1775 C CA . VAL A 1 231 ? 5.246 3.512 -17.545 1.00 98.25 231 VAL A CA 1
ATOM 1776 C C . VAL A 1 231 ? 5.322 3.570 -19.062 1.00 98.25 231 VAL A C 1
ATOM 1778 O O . VAL A 1 231 ? 5.572 2.542 -19.690 1.00 98.25 231 VAL A O 1
ATOM 1781 N N . ARG A 1 232 ? 5.129 4.772 -19.615 1.00 97.44 232 ARG A N 1
ATOM 1782 C CA . ARG A 1 232 ? 5.179 5.044 -21.052 1.00 97.44 232 ARG A CA 1
ATOM 1783 C C . ARG A 1 232 ? 5.875 6.371 -21.322 1.00 97.44 232 ARG A C 1
ATOM 1785 O O . ARG A 1 232 ? 5.330 7.446 -21.045 1.00 97.44 232 ARG A O 1
ATOM 1792 N N . GLY A 1 233 ? 7.083 6.310 -21.873 1.00 97.56 233 GLY A N 1
ATOM 1793 C CA . GLY A 1 233 ? 7.938 7.476 -22.023 1.00 97.56 233 GLY A CA 1
ATOM 1794 C C . GLY A 1 233 ? 8.113 8.177 -20.677 1.00 97.56 233 GLY A C 1
ATOM 1795 O O . GLY A 1 233 ? 8.490 7.566 -19.686 1.00 97.56 233 GLY A O 1
ATOM 1796 N N . GLN A 1 234 ? 7.817 9.472 -20.611 1.00 98.06 234 GLN A N 1
ATOM 1797 C CA . GLN A 1 234 ? 7.967 10.237 -19.369 1.00 98.06 234 GLN A CA 1
ATOM 1798 C C . GLN A 1 234 ? 6.750 10.166 -18.440 1.00 98.06 234 GLN A C 1
ATOM 1800 O O . GLN A 1 234 ? 6.793 10.786 -17.382 1.00 98.06 234 GLN A O 1
ATOM 1805 N N . GLU A 1 235 ? 5.661 9.485 -18.808 1.00 98.56 235 GLU A N 1
ATOM 1806 C CA . GLU A 1 235 ? 4.463 9.370 -17.970 1.00 98.56 235 GLU A CA 1
ATOM 1807 C C . GLU A 1 235 ? 4.459 8.039 -17.212 1.00 98.56 235 GLU A C 1
ATOM 1809 O O . GLU A 1 235 ? 4.795 6.985 -17.753 1.00 98.56 235 GLU A O 1
ATOM 1814 N N . ALA A 1 236 ? 4.039 8.090 -15.951 1.00 98.56 236 ALA A N 1
ATOM 1815 C CA . ALA A 1 236 ? 3.731 6.915 -15.157 1.00 98.56 236 ALA A CA 1
ATOM 1816 C C . ALA A 1 236 ? 2.303 7.021 -14.609 1.00 98.56 236 ALA A C 1
ATOM 1818 O O . ALA A 1 236 ? 1.962 7.982 -13.911 1.00 98.56 236 ALA A O 1
ATOM 1819 N N . ALA A 1 237 ? 1.482 6.020 -14.914 1.00 98.56 237 ALA A N 1
ATOM 1820 C CA . ALA A 1 237 ? 0.125 5.860 -14.416 1.00 98.56 237 ALA A CA 1
ATOM 1821 C C . ALA A 1 237 ? 0.082 4.763 -13.347 1.00 98.56 237 ALA A C 1
ATOM 1823 O O . ALA A 1 237 ? 0.627 3.674 -13.518 1.00 98.56 237 ALA A O 1
ATOM 1824 N N . VAL A 1 238 ? -0.577 5.056 -12.233 1.00 98.81 238 VAL A N 1
ATOM 1825 C CA . VAL A 1 238 ? -0.712 4.175 -11.079 1.00 98.81 238 VAL A CA 1
ATOM 1826 C C . VAL A 1 238 ? -2.182 3.895 -10.822 1.00 98.81 238 VAL A C 1
ATOM 1828 O O . VAL A 1 238 ? -3.003 4.813 -10.794 1.00 98.81 238 VAL A O 1
ATOM 1831 N N . GLN A 1 239 ? -2.493 2.632 -10.554 1.00 98.62 239 GLN A N 1
ATOM 1832 C CA . GLN A 1 239 ? -3.768 2.212 -9.998 1.00 98.62 239 GLN A CA 1
ATOM 1833 C C . GLN A 1 239 ? -3.524 1.382 -8.739 1.00 98.62 239 GLN A C 1
ATOM 1835 O O . GLN A 1 239 ? -2.774 0.411 -8.774 1.00 98.62 239 GLN A O 1
ATOM 1840 N N . VAL A 1 240 ? -4.161 1.757 -7.633 1.00 98.62 240 VAL A N 1
ATOM 1841 C CA . VAL A 1 240 ? -4.211 0.965 -6.399 1.00 98.62 240 VAL A CA 1
ATOM 1842 C C . VAL A 1 240 ? -5.677 0.733 -6.082 1.00 98.62 240 VAL A C 1
ATOM 1844 O O . VAL A 1 240 ? -6.392 1.675 -5.742 1.00 98.62 240 VAL A O 1
ATOM 1847 N N . ASN A 1 241 ? -6.126 -0.513 -6.214 1.00 97.81 241 ASN A N 1
ATOM 1848 C CA . ASN A 1 241 ? -7.545 -0.853 -6.181 1.00 97.81 241 ASN A CA 1
ATOM 1849 C C . ASN A 1 241 ? -8.363 -0.034 -7.211 1.00 97.81 241 ASN A C 1
ATOM 1851 O O . ASN A 1 241 ? -8.150 -0.143 -8.419 1.00 97.81 241 ASN A O 1
ATOM 1855 N N . ASP A 1 242 ? -9.295 0.788 -6.740 1.00 94.69 242 ASP A N 1
ATOM 1856 C CA . ASP A 1 242 ? -10.156 1.693 -7.501 1.00 94.69 242 ASP A CA 1
ATOM 1857 C C . ASP A 1 242 ? -9.562 3.104 -7.667 1.00 94.69 242 ASP A C 1
ATOM 1859 O O . ASP A 1 242 ? -10.047 3.890 -8.481 1.00 94.69 242 ASP A O 1
ATOM 1863 N N . VAL A 1 243 ? -8.487 3.432 -6.944 1.00 97.94 243 VAL A N 1
ATOM 1864 C CA . VAL A 1 243 ? -7.857 4.756 -6.993 1.00 97.94 243 VAL A CA 1
ATOM 1865 C C . VAL A 1 243 ? -6.811 4.810 -8.098 1.00 97.94 243 VAL A C 1
ATOM 1867 O O . VAL A 1 243 ? -5.868 4.020 -8.118 1.00 97.94 243 VAL A O 1
ATOM 1870 N N . GLN A 1 244 ? -6.941 5.797 -8.986 1.00 98.44 244 GLN A N 1
ATOM 1871 C CA . GLN A 1 244 ? -6.025 6.029 -10.101 1.00 98.44 244 GLN A CA 1
ATOM 1872 C C . GLN A 1 244 ? -5.398 7.421 -10.039 1.00 98.44 244 GLN A C 1
ATOM 1874 O O . GLN A 1 244 ? -6.036 8.405 -9.653 1.00 98.44 244 GLN A O 1
ATOM 1879 N N . PHE A 1 245 ? -4.135 7.512 -10.441 1.00 98.56 245 PHE A N 1
ATOM 1880 C CA . PHE A 1 245 ? -3.425 8.773 -10.618 1.00 98.56 245 PHE A CA 1
ATOM 1881 C C . PHE A 1 245 ? -2.249 8.602 -11.569 1.00 98.56 245 PHE A C 1
ATOM 1883 O O . PHE A 1 245 ? -1.822 7.491 -11.855 1.00 98.56 245 PHE A O 1
ATOM 1890 N N . LYS A 1 246 ? -1.714 9.713 -12.062 1.00 98.38 246 LYS A N 1
ATOM 1891 C CA . LYS A 1 246 ? -0.558 9.707 -12.950 1.00 98.38 246 LYS A CA 1
ATOM 1892 C C . LYS A 1 246 ? 0.306 10.930 -12.722 1.00 98.38 246 LYS A C 1
ATOM 1894 O O . LYS A 1 246 ? -0.154 11.908 -12.130 1.00 98.38 246 LYS A O 1
ATOM 1899 N N . GLY A 1 247 ? 1.527 10.883 -13.225 1.00 97.81 247 GLY A N 1
ATOM 1900 C CA . GLY A 1 247 ? 2.368 12.061 -13.337 1.00 97.81 247 GLY A CA 1
ATOM 1901 C C . GLY A 1 247 ? 3.549 11.829 -14.264 1.00 97.81 247 GLY A C 1
ATOM 1902 O O . GLY A 1 247 ? 3.767 10.720 -14.753 1.00 97.81 247 GLY A O 1
ATOM 1903 N N . THR A 1 248 ? 4.295 12.900 -14.507 1.00 98.19 248 THR A N 1
ATOM 1904 C CA . THR A 1 248 ? 5.320 12.944 -15.548 1.00 98.19 248 THR A CA 1
ATOM 1905 C C . THR A 1 248 ? 6.669 13.305 -14.949 1.00 98.19 248 THR A C 1
ATOM 1907 O O . THR A 1 248 ? 6.765 14.237 -14.152 1.00 98.19 248 THR A O 1
ATOM 1910 N N . HIS A 1 249 ? 7.716 12.583 -15.337 1.00 98.00 249 HIS A N 1
ATOM 1911 C CA . HIS A 1 249 ? 9.094 12.910 -14.994 1.00 98.00 249 HIS A CA 1
ATOM 1912 C C . HIS A 1 249 ? 10.064 12.271 -15.999 1.00 98.00 249 HIS A C 1
ATOM 1914 O O . HIS A 1 249 ? 9.864 11.132 -16.415 1.00 98.00 249 HIS A O 1
ATOM 1920 N N . ALA A 1 250 ? 11.163 12.958 -16.333 1.00 97.00 250 ALA A N 1
ATOM 1921 C CA . ALA A 1 250 ? 12.144 12.486 -17.320 1.00 97.00 250 ALA A CA 1
ATOM 1922 C C . ALA A 1 250 ? 12.685 11.074 -17.018 1.00 97.00 250 ALA A C 1
ATOM 1924 O O . ALA A 1 250 ? 12.743 10.231 -17.907 1.00 97.00 250 ALA A O 1
ATOM 1925 N N . VAL A 1 251 ? 12.986 10.788 -15.745 1.00 96.56 251 VAL A N 1
ATOM 1926 C CA . VAL A 1 251 ? 13.469 9.467 -15.289 1.00 96.56 251 VAL A CA 1
ATOM 1927 C C . VAL A 1 251 ? 12.547 8.294 -15.617 1.00 96.56 251 VAL A C 1
ATOM 1929 O O . VAL A 1 251 ? 13.001 7.152 -15.619 1.00 96.56 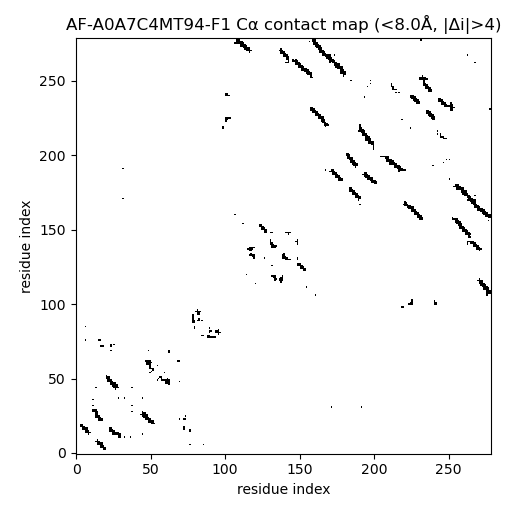251 VAL A O 1
ATOM 1932 N N . PHE A 1 252 ? 11.258 8.536 -15.866 1.00 97.94 252 PHE A N 1
ATOM 1933 C CA . PHE A 1 252 ? 10.347 7.471 -16.269 1.00 97.94 252 PHE A CA 1
ATOM 1934 C C . PHE A 1 252 ? 10.605 7.006 -17.698 1.00 97.94 252 PHE A C 1
ATOM 1936 O O . PHE A 1 252 ? 10.234 5.887 -17.996 1.00 97.94 252 PHE A O 1
ATOM 1943 N N . ALA A 1 253 ? 11.294 7.771 -18.546 1.00 97.50 253 ALA A N 1
ATOM 1944 C CA . ALA A 1 253 ? 11.648 7.333 -19.899 1.00 97.50 253 ALA A CA 1
ATOM 1945 C C . ALA A 1 253 ? 12.958 6.529 -19.950 1.00 97.50 253 ALA A C 1
ATOM 1947 O O . ALA A 1 253 ? 13.336 6.012 -20.996 1.00 97.50 253 ALA A O 1
ATOM 1948 N N . GLU A 1 254 ? 13.684 6.436 -18.836 1.00 97.56 254 GLU A N 1
ATOM 1949 C CA . GLU A 1 254 ? 14.986 5.770 -18.795 1.00 97.56 254 GLU A CA 1
ATOM 1950 C C . GLU A 1 254 ? 14.862 4.248 -18.629 1.00 97.56 254 GLU A C 1
ATOM 1952 O O . GLU A 1 254 ? 13.852 3.778 -18.098 1.00 97.56 254 GLU A O 1
ATOM 1957 N N . PRO A 1 255 ? 15.885 3.459 -19.007 1.00 98.19 255 PRO A N 1
ATOM 1958 C CA . PRO A 1 255 ? 15.897 2.019 -18.771 1.00 98.19 255 PRO A CA 1
ATOM 1959 C C . PRO A 1 255 ? 15.731 1.657 -17.291 1.00 98.19 255 PRO A C 1
ATOM 1961 O O . PRO A 1 255 ? 16.315 2.283 -16.403 1.00 98.19 255 PRO A O 1
ATOM 1964 N N . LYS A 1 256 ? 14.954 0.608 -17.033 1.00 98.38 256 LYS A N 1
ATOM 1965 C CA . LYS A 1 256 ? 14.765 -0.014 -15.723 1.00 98.38 256 LYS A CA 1
ATOM 1966 C C . LYS A 1 256 ? 15.595 -1.281 -15.691 1.00 98.38 256 LYS A C 1
ATOM 1968 O O . LYS A 1 256 ? 15.640 -1.989 -16.689 1.00 98.38 256 LYS A O 1
ATOM 1973 N N . THR A 1 257 ? 16.243 -1.549 -14.565 1.00 98.38 257 THR A N 1
ATOM 1974 C CA . THR A 1 257 ? 17.197 -2.666 -14.420 1.00 98.38 257 THR A CA 1
ATOM 1975 C C . THR A 1 257 ? 16.806 -3.654 -13.324 1.00 98.38 257 THR A C 1
ATOM 1977 O O . THR A 1 257 ? 17.239 -4.808 -13.327 1.00 98.38 257 THR A O 1
ATOM 1980 N N . ALA A 1 258 ? 15.981 -3.226 -12.364 1.00 98.69 258 ALA A N 1
ATOM 1981 C CA . ALA A 1 258 ? 15.446 -4.099 -11.331 1.00 98.69 258 ALA A CA 1
ATOM 1982 C C . ALA A 1 258 ? 14.208 -3.505 -10.653 1.00 98.69 258 ALA A C 1
ATOM 1984 O O . ALA A 1 258 ? 13.995 -2.290 -10.626 1.00 98.69 258 ALA A O 1
ATOM 1985 N N . LEU A 1 259 ? 13.440 -4.385 -10.015 1.00 98.81 259 LEU A N 1
ATOM 1986 C CA . LEU A 1 259 ? 12.382 -4.043 -9.075 1.00 98.81 259 LEU A CA 1
ATOM 1987 C C . LEU A 1 259 ? 12.801 -4.465 -7.671 1.00 98.81 259 LEU A C 1
ATOM 1989 O O . LEU A 1 259 ? 13.220 -5.599 -7.457 1.00 98.81 259 LEU A O 1
ATOM 1993 N N . SER A 1 260 ? 12.653 -3.563 -6.710 1.00 98.56 260 SER A N 1
ATOM 1994 C CA . SER A 1 260 ? 12.909 -3.805 -5.293 1.00 98.56 260 SER A CA 1
ATOM 1995 C C . SER A 1 260 ? 11.625 -3.560 -4.500 1.00 98.56 260 SER A C 1
ATOM 1997 O O . SER A 1 260 ? 11.173 -2.424 -4.377 1.00 98.56 260 SER A O 1
ATOM 1999 N N . PHE A 1 261 ? 11.048 -4.621 -3.948 1.00 98.75 261 PHE A N 1
ATOM 2000 C CA . PHE A 1 261 ? 9.896 -4.592 -3.052 1.00 98.75 261 PHE A CA 1
ATOM 2001 C C . PHE A 1 261 ? 10.393 -4.450 -1.617 1.00 98.75 261 PHE A C 1
ATOM 2003 O O . PHE A 1 261 ? 11.126 -5.306 -1.119 1.00 98.75 261 PHE A O 1
ATOM 2010 N N . LEU A 1 262 ? 10.023 -3.352 -0.961 1.00 98.56 262 LEU A N 1
ATOM 2011 C CA . LEU A 1 262 ? 10.432 -3.045 0.405 1.00 98.56 262 LEU A CA 1
ATOM 2012 C C . LEU A 1 262 ? 9.220 -2.992 1.332 1.00 98.56 262 LEU A C 1
ATOM 2014 O O . LEU A 1 262 ? 8.216 -2.366 0.989 1.00 98.56 262 LEU A O 1
ATOM 2018 N N . VAL A 1 263 ? 9.342 -3.570 2.525 1.00 98.38 263 VAL A N 1
ATOM 2019 C CA . VAL A 1 263 ? 8.317 -3.508 3.580 1.00 98.38 263 VAL A CA 1
ATOM 2020 C C . VAL A 1 263 ? 8.869 -2.798 4.806 1.00 98.38 263 VAL A C 1
ATOM 2022 O O . VAL A 1 263 ? 9.972 -3.104 5.251 1.00 98.38 263 VAL A O 1
ATOM 2025 N N . PHE A 1 264 ? 8.092 -1.863 5.356 1.00 95.06 264 PHE A N 1
ATOM 2026 C CA . PHE A 1 264 ? 8.410 -1.122 6.578 1.00 95.06 264 PHE A CA 1
ATOM 2027 C C . PHE A 1 264 ? 7.298 -1.308 7.617 1.00 95.06 264 PHE A C 1
ATOM 2029 O O . PHE A 1 264 ? 6.116 -1.243 7.275 1.00 95.06 264 PHE A O 1
ATOM 2036 N N . GLY A 1 265 ? 7.661 -1.435 8.893 1.00 91.31 265 GLY A N 1
ATOM 2037 C CA . GLY A 1 265 ? 6.726 -1.772 9.973 1.00 91.31 265 GLY A CA 1
ATOM 2038 C C . GLY A 1 265 ? 6.655 -3.283 10.186 1.00 91.31 265 GLY A C 1
ATOM 2039 O O . GLY A 1 265 ? 7.640 -3.967 9.936 1.00 91.31 265 GLY A O 1
ATOM 2040 N N . GLU A 1 266 ? 5.513 -3.797 10.644 1.00 91.88 266 GLU A N 1
ATOM 2041 C CA . GLU A 1 266 ? 5.423 -5.193 11.095 1.00 91.88 266 GLU A CA 1
ATOM 2042 C C . GLU A 1 266 ? 5.398 -6.208 9.945 1.00 91.88 266 GLU A C 1
ATOM 2044 O O . GLU A 1 266 ? 6.306 -7.026 9.829 1.00 91.88 266 GLU A O 1
ATOM 2049 N N . SER A 1 267 ? 4.369 -6.197 9.088 1.00 96.50 267 SER A N 1
ATOM 2050 C CA . SER A 1 267 ? 4.271 -7.174 7.999 1.00 96.50 267 SER A CA 1
ATOM 2051 C C . SER A 1 267 ? 3.389 -6.716 6.837 1.00 96.50 267 SER A C 1
ATOM 2053 O O . SER A 1 267 ? 2.341 -6.087 7.008 1.00 96.50 267 SER A O 1
ATOM 2055 N N . ALA A 1 268 ? 3.820 -7.057 5.625 1.00 98.31 268 ALA A N 1
ATOM 2056 C CA . ALA A 1 268 ? 3.040 -6.954 4.398 1.00 98.31 268 ALA A CA 1
ATOM 2057 C C . ALA A 1 268 ? 3.396 -8.117 3.471 1.00 98.31 268 ALA A C 1
ATOM 2059 O O . ALA A 1 268 ? 4.508 -8.650 3.532 1.00 98.31 268 ALA A O 1
ATOM 2060 N N . GLY A 1 269 ? 2.444 -8.502 2.630 1.00 98.38 269 GLY A N 1
ATOM 2061 C CA . GLY A 1 269 ? 2.592 -9.554 1.638 1.00 98.38 269 GLY A CA 1
ATOM 2062 C C . GLY A 1 269 ? 2.571 -9.001 0.223 1.00 98.38 269 GLY A C 1
ATOM 2063 O O . GLY A 1 269 ? 1.874 -8.023 -0.049 1.00 98.38 269 GLY A O 1
ATOM 2064 N N . PHE A 1 270 ? 3.296 -9.669 -0.671 1.00 98.75 270 PHE A N 1
ATOM 2065 C CA . PHE A 1 270 ? 3.188 -9.490 -2.116 1.00 98.75 270 PHE A CA 1
ATOM 2066 C C . PHE A 1 270 ? 2.841 -10.819 -2.779 1.00 98.75 270 PHE A C 1
ATOM 2068 O O . PHE A 1 270 ? 3.302 -11.875 -2.339 1.00 98.75 270 PHE A O 1
ATOM 2075 N N . ARG A 1 271 ? 2.066 -10.763 -3.860 1.00 98.69 271 ARG A N 1
ATOM 2076 C CA . ARG A 1 271 ? 1.816 -11.915 -4.732 1.00 98.69 271 ARG A CA 1
ATOM 2077 C C . ARG A 1 271 ? 1.560 -11.479 -6.167 1.00 98.69 271 ARG A C 1
ATOM 2079 O O . ARG A 1 271 ? 1.323 -10.298 -6.424 1.00 98.69 271 ARG A O 1
ATOM 2086 N N . ASN A 1 272 ? 1.602 -12.443 -7.081 1.00 98.12 272 ASN A N 1
ATOM 2087 C CA . ASN A 1 272 ? 1.235 -12.270 -8.487 1.00 98.12 272 ASN A CA 1
ATOM 2088 C C . ASN A 1 272 ? 1.977 -11.116 -9.183 1.00 98.12 272 ASN A C 1
ATOM 2090 O O . ASN A 1 272 ? 1.382 -10.343 -9.931 1.00 98.12 272 ASN A O 1
ATOM 2094 N N . VAL A 1 273 ? 3.289 -11.008 -8.945 1.00 98.56 273 VAL A N 1
ATOM 2095 C CA . VAL A 1 273 ? 4.142 -10.005 -9.592 1.00 98.56 273 VAL A CA 1
ATOM 2096 C C . VAL A 1 273 ? 4.276 -10.328 -11.077 1.00 98.56 273 VAL A C 1
ATOM 2098 O O . VAL A 1 273 ? 4.645 -11.445 -11.450 1.00 98.56 273 VAL A O 1
ATOM 2101 N N . ARG A 1 274 ? 4.028 -9.336 -11.930 1.00 98.31 274 ARG A N 1
ATOM 2102 C CA . ARG A 1 274 ? 4.170 -9.431 -13.380 1.00 98.31 274 ARG A CA 1
ATOM 2103 C C . ARG A 1 274 ? 4.767 -8.156 -13.964 1.00 98.31 274 ARG A C 1
ATOM 2105 O O . ARG A 1 274 ? 4.404 -7.064 -13.546 1.00 98.31 274 ARG A O 1
ATOM 2112 N N . VAL A 1 275 ? 5.634 -8.300 -14.964 1.00 98.69 275 VAL A N 1
ATOM 2113 C CA . VAL A 1 275 ? 6.078 -7.196 -15.828 1.00 98.69 275 VAL A CA 1
ATOM 2114 C C . VAL A 1 275 ? 5.743 -7.542 -17.269 1.00 98.69 275 VAL A C 1
ATOM 2116 O O . VAL A 1 275 ? 6.151 -8.594 -17.763 1.00 98.69 275 VAL A O 1
ATOM 2119 N N . THR A 1 276 ? 4.994 -6.665 -17.928 1.00 98.62 276 THR A N 1
ATOM 2120 C CA . THR A 1 276 ? 4.563 -6.811 -19.325 1.00 98.62 276 THR A CA 1
ATOM 2121 C C . THR A 1 276 ? 5.052 -5.611 -20.116 1.00 98.62 276 THR A C 1
ATOM 2123 O O . THR A 1 276 ? 4.869 -4.484 -19.666 1.00 98.62 276 THR A O 1
ATOM 2126 N N . LEU A 1 277 ? 5.695 -5.833 -21.260 1.00 97.56 277 LEU A N 1
ATOM 2127 C CA . LEU A 1 277 ? 6.124 -4.732 -22.125 1.00 97.56 277 LEU A CA 1
ATOM 2128 C C . LEU A 1 277 ? 4.908 -4.091 -22.795 1.00 97.56 277 LEU A C 1
ATOM 2130 O O . LEU A 1 277 ? 3.996 -4.808 -23.206 1.00 97.56 277 LEU A O 1
ATOM 2134 N N . GLU A 1 278 ? 4.908 -2.765 -22.932 1.00 85.12 278 GLU A N 1
ATOM 2135 C CA . GLU A 1 278 ? 3.951 -2.114 -23.831 1.00 85.12 278 GLU A CA 1
ATOM 2136 C C . GLU A 1 278 ? 4.281 -2.463 -25.292 1.00 85.12 278 GLU A C 1
ATOM 2138 O O . GLU A 1 278 ? 5.443 -2.687 -25.643 1.00 85.12 278 GLU A O 1
ATOM 2143 N N . LYS A 1 279 ? 3.241 -2.553 -26.126 1.00 66.81 279 LYS A N 1
ATOM 2144 C CA . LYS A 1 279 ? 3.374 -2.715 -27.580 1.00 66.81 279 LYS A CA 1
ATOM 2145 C C . LYS A 1 279 ? 3.692 -1.393 -28.266 1.00 66.81 279 LYS A C 1
ATOM 2147 O O . LYS A 1 279 ? 3.118 -0.363 -27.845 1.00 66.81 279 LYS A O 1
#

pLDDT: mean 93.54, std 6.87, range [59.5, 98.88]

Foldseek 3Di:
DDDQKDWDADPQRFIWMDGDQKIKTQLPGDALPDPVCCVVCVVSNHIFMDRCVVCVPSPDGCCVVCVVVVVVRVLQVVQCVLQVHDPDRHDRPRGNPPDDFADDDDDDFDWPDWFQQQDDDDPPKDWDPPQWDHDPSFIKGFDDPQFWTKIKDWDKDQFWKKKKKKADDFFSWKWWWFDAPWATWIWIDGQFKTWTWGADTPPDDNPPIGTFDMDTHHHDHPDIHMWMWGFDQQKIWIDTGPDIDIGGDRVSRGMTTMIMMITGGGMMTMGTIIIGHDD

Solvent-accessible surface area (backbone atoms only — not comparable to full-atom values): 14988 Å² total; per-residue (Å²): 134,81,77,73,57,46,83,47,62,50,96,61,49,23,43,29,40,33,47,82,55,36,38,39,35,60,16,53,60,40,87,84,65,50,71,66,56,55,61,78,44,43,87,61,50,41,66,41,25,26,47,44,81,85,36,75,78,67,80,60,76,46,40,88,84,35,53,68,58,50,52,51,52,49,53,52,49,50,36,31,60,20,47,72,43,79,91,56,85,44,61,89,87,48,62,56,79,75,78,82,69,52,81,80,79,82,79,70,57,63,70,81,43,79,43,53,30,61,47,84,74,59,83,84,42,48,61,51,80,96,20,65,49,56,52,96,75,10,32,29,36,39,32,72,79,92,51,60,24,40,41,35,40,72,47,79,47,53,45,26,35,39,37,30,31,41,28,35,55,70,32,63,33,37,32,47,33,44,30,30,95,79,40,37,32,34,42,34,40,38,50,55,32,36,39,35,28,40,44,44,41,93,91,52,54,91,77,57,52,46,76,56,37,73,45,81,45,87,53,68,69,79,41,76,35,44,36,38,43,37,31,54,49,38,37,37,41,37,33,50,46,86,49,71,53,59,37,67,44,74,76,42,49,42,57,32,50,28,41,34,44,33,34,35,57,49,18,35,32,40,22,52,36,32,32,26,32,61,125

Nearest PDB structures (foldseek):
  4b1m-assembly3_C  TM=7.658E-01  e=2.413E-09  Bacillus subtilis
  6s20-assembly1_C  TM=7.939E-01  e=1.087E-04  Bacteroides thetaiotaomicron VPI-5482
  7oze-assembly1_AAA  TM=7.262E-01  e=1.499E-04  Bacteroides thetaiotaomicron VPI-5482
  3zr5-assembly1_A  TM=5.451E-01  e=8.764E-06  Mus musculus
  6m15-assembly1_B  TM=4.607E-01  e=1.960E-04  Rhinolophus bat coronavirus HKU2

Sequence (279 aa):
KGREDLILHSADGTFAIRKGPWKWIEGVPADGISAAARKSHSNQHRPQLYHLQQDPGETKDVSAEHPEVVAELRSLLDRYRDGGYSRELPPPGAKPAARPIATLAPPEGPTILAASLESLPGRPWTFSANQWSARDGGLWAAPQGEAAAQLKAPVEFVDGVIDFEVSFRGANRVSLRVERPEGSFRLVVSRTMASLAKNPSKGEDKEAAVVVAERKLNLDSDKWYPVRLAVRGQEAAVQVNDVQFKGTHAVFAEPKTALSFLVFGESAGFRNVRVTLEK

Mean predicted aligned error: 7.54 Å

Secondary structure (DSSP, 8-state):
---SEEEEE-TT--EEEEETTEEEE---PPTT--HHHHHHTGGGSS-EEEETTT-TT-----TTT-HHHHHHHHHHHHHHHHHT--SSPPPTT--PPPPPPP-PPPPSS-EEEEE--SS---TT-EE-TTSEEEETTEEEE---TTSPEEEEEEEEESSEEEEEEEEEEEEEEEEEEEE-SS-EEEEEE-SSEEEEEEPPPTTS-TT--EEEEEEE--PPTT--EEEEEEEETTEEEEEETTEEEEEE-GGGGSPEEEEEEEEEEEEEEEEEEEEEE--